Protein AF-A0A951M3S5-F1 (afdb_monomer_lite)

pLDDT: mean 78.35, std 22.0, range [30.06, 98.25]

Secondary structure (DSSP, 8-state):
--THHHHHH--TTT----------SSSEEEEEEEEESSSEEEEEEEEETTEEEEEEETT---S-TT-EEEEEEEEEEEGGGGG--EEEPTTSTT-EEEEEEEEEEEEETTSS---HHHHHHHHHHHHHHTEEEEEEEESS-EEEEEEEE----TTSTTTEEEEEE-SSTT---S-GGG--S-TTT---HHHHHH-TT---------PPPP----SSSSS--PPPPPPPPPPPPPPP-

Radius of gyration: 23.89 Å; chains: 1; bounding box: 92×39×59 Å

Sequence (237 aa):
MSLVKYKQKRSFADTPEPTGGKGGGERSVFVVQKHAASHLHYDFRLEIKGVLKSWAVPKGPVMDPAIKRLAMAVEDHPFDYKDFEGIIPEGNYGAGTVIVWDEGWYEPALTDGGSKAANEKQMLKDFNAGSIKIEMHGKKLKGRFALVRMKRDEDDAGKNWLLIKDRDEYATTADIGLKDKSVKSGKTLEQVARSRTAKTWQSNRKAEKPVKAKLAAAIAKPRPRRKPVKRAVAKKT

Structure (mmCIF, N/CA/C/O backbone):
data_AF-A0A951M3S5-F1
#
_entry.id   AF-A0A951M3S5-F1
#
loop_
_atom_site.group_PDB
_atom_site.id
_atom_site.type_symbol
_atom_site.label_atom_id
_atom_site.label_alt_id
_atom_site.label_comp_id
_atom_site.label_asym_id
_atom_site.label_entity_id
_atom_site.label_seq_id
_atom_site.pdbx_PDB_ins_code
_atom_site.Cartn_x
_atom_site.Cartn_y
_atom_site.Cartn_z
_atom_site.occupancy
_atom_site.B_iso_or_equiv
_atom_site.auth_seq_id
_atom_site.auth_comp_id
_atom_site.auth_asym_id
_atom_site.auth_atom_id
_atom_site.pdbx_PDB_model_num
ATOM 1 N N . MET A 1 1 ? 7.944 17.597 0.010 1.00 46.28 1 MET A N 1
ATOM 2 C CA . MET A 1 1 ? 8.621 16.294 0.199 1.00 46.28 1 MET A CA 1
ATOM 3 C C . MET A 1 1 ? 8.814 15.706 -1.179 1.00 46.28 1 MET A C 1
ATOM 5 O O . MET A 1 1 ? 7.835 15.553 -1.895 1.00 46.28 1 MET A O 1
ATOM 9 N N . SER A 1 2 ? 10.066 15.611 -1.613 1.00 57.25 2 SER A N 1
ATOM 10 C CA . SER A 1 2 ? 10.412 15.593 -3.029 1.00 57.25 2 SER A CA 1
ATOM 11 C C . SER A 1 2 ? 10.644 14.172 -3.543 1.00 57.25 2 SER A C 1
ATOM 13 O O . SER A 1 2 ? 11.306 13.362 -2.898 1.00 57.25 2 SER A O 1
ATOM 15 N N . LEU A 1 3 ? 10.192 13.904 -4.771 1.00 69.50 3 LEU A N 1
ATOM 16 C CA . LEU A 1 3 ? 10.550 12.716 -5.561 1.00 69.50 3 LEU A CA 1
ATOM 17 C C . LEU A 1 3 ? 12.059 12.659 -5.899 1.00 69.50 3 LEU A C 1
ATOM 19 O O . LEU A 1 3 ? 12.456 11.938 -6.805 1.00 69.50 3 LEU A O 1
ATOM 23 N N . VAL A 1 4 ? 12.912 13.442 -5.228 1.00 67.69 4 VAL A N 1
ATOM 24 C CA . VAL A 1 4 ? 14.350 13.549 -5.509 1.00 67.69 4 VAL A CA 1
ATOM 25 C C . VAL A 1 4 ? 15.037 12.214 -5.263 1.00 67.69 4 VAL A C 1
ATOM 27 O O . VAL A 1 4 ? 15.707 11.729 -6.165 1.00 67.69 4 VAL A O 1
ATOM 30 N N . LYS A 1 5 ? 14.802 11.568 -4.112 1.00 67.50 5 LYS A N 1
ATOM 31 C CA . LYS A 1 5 ? 15.388 10.246 -3.826 1.00 67.50 5 LYS A CA 1
ATOM 32 C C . LYS A 1 5 ? 14.903 9.177 -4.809 1.00 67.50 5 LYS A C 1
ATOM 34 O O . LYS A 1 5 ? 15.709 8.380 -5.275 1.00 67.50 5 LYS A O 1
ATOM 39 N N . TYR A 1 6 ? 13.619 9.204 -5.176 1.00 70.38 6 TYR A N 1
ATOM 40 C CA . TYR A 1 6 ? 13.066 8.323 -6.209 1.00 70.38 6 TYR A CA 1
ATOM 41 C C . TYR A 1 6 ? 13.774 8.532 -7.549 1.00 70.38 6 TYR A C 1
ATOM 43 O O . TYR A 1 6 ? 14.302 7.589 -8.122 1.00 70.38 6 TYR A O 1
ATOM 51 N N . LYS A 1 7 ? 13.867 9.779 -8.019 1.00 69.12 7 LYS A N 1
ATOM 52 C CA . LYS A 1 7 ? 14.516 10.100 -9.294 1.00 69.12 7 LYS A CA 1
ATOM 53 C C . LYS A 1 7 ? 16.017 9.804 -9.297 1.00 69.12 7 LYS A C 1
ATOM 55 O O . LYS A 1 7 ? 16.541 9.442 -10.337 1.00 69.12 7 LYS A O 1
ATOM 60 N N . GLN A 1 8 ? 16.697 9.935 -8.158 1.00 70.75 8 GLN A N 1
ATOM 61 C CA . GLN A 1 8 ? 18.122 9.611 -8.016 1.00 70.75 8 GLN A CA 1
ATOM 62 C C . GLN A 1 8 ? 18.395 8.105 -8.069 1.00 70.75 8 GLN A C 1
ATOM 64 O O . GLN A 1 8 ? 19.438 7.696 -8.564 1.00 70.75 8 GLN A O 1
ATOM 69 N N . LYS A 1 9 ? 17.475 7.279 -7.555 1.00 66.25 9 LYS A N 1
ATOM 70 C CA . LYS A 1 9 ? 17.625 5.816 -7.517 1.00 66.25 9 LYS A CA 1
ATOM 71 C C . LYS A 1 9 ? 17.159 5.106 -8.794 1.00 66.25 9 LYS A C 1
ATOM 73 O O . LYS A 1 9 ? 17.289 3.887 -8.876 1.00 66.25 9 LYS A O 1
ATOM 78 N N . ARG A 1 10 ? 16.583 5.830 -9.761 1.00 74.44 10 ARG A N 1
ATOM 79 C CA . ARG A 1 10 ? 15.944 5.259 -10.955 1.00 74.44 10 ARG A CA 1
ATOM 80 C C . ARG A 1 10 ? 16.623 5.741 -12.231 1.00 74.44 10 ARG A C 1
ATOM 82 O O . ARG A 1 10 ? 16.676 6.940 -12.495 1.00 74.44 10 ARG A O 1
ATOM 89 N N . SER A 1 11 ? 17.046 4.797 -13.066 1.00 66.62 11 SER A N 1
ATOM 90 C CA . SER A 1 11 ? 17.494 5.071 -14.433 1.00 66.62 11 SER A CA 1
ATOM 91 C C . SER A 1 11 ? 16.316 4.964 -15.399 1.00 66.62 11 SER A C 1
ATOM 93 O O . SER A 1 11 ? 16.079 3.914 -15.981 1.00 66.62 11 SER A O 1
ATOM 95 N N . PHE A 1 12 ? 15.559 6.049 -15.594 1.00 58.19 12 PHE A N 1
ATOM 96 C CA . PHE A 1 12 ? 14.360 6.062 -16.460 1.00 58.19 12 PHE A CA 1
ATOM 97 C C . PHE A 1 12 ? 14.629 5.788 -17.952 1.00 58.19 12 PHE A C 1
ATOM 99 O O . PHE A 1 12 ? 13.686 5.593 -18.712 1.00 58.19 12 PHE A O 1
ATOM 106 N N . ALA A 1 13 ? 15.894 5.783 -18.382 1.00 60.25 13 ALA A N 1
ATOM 107 C CA . ALA A 1 13 ? 16.284 5.307 -19.710 1.00 60.25 13 ALA A CA 1
ATOM 108 C C . ALA A 1 13 ? 16.224 3.769 -19.820 1.00 60.25 13 ALA A C 1
ATOM 110 O O . ALA A 1 13 ? 16.018 3.242 -20.911 1.00 60.25 13 ALA A O 1
ATOM 111 N N . ASP A 1 14 ? 16.348 3.075 -18.685 1.00 54.84 14 ASP A N 1
ATOM 112 C CA . ASP A 1 14 ? 16.544 1.626 -18.591 1.00 54.84 14 ASP A CA 1
ATOM 113 C C . ASP A 1 14 ? 15.360 0.901 -17.928 1.00 54.84 14 ASP A C 1
ATOM 115 O O . ASP A 1 14 ? 15.308 -0.328 -17.927 1.00 54.84 14 ASP A O 1
ATOM 119 N N . THR A 1 15 ? 14.389 1.641 -17.379 1.00 45.97 15 THR A N 1
ATOM 120 C CA . THR A 1 15 ? 13.198 1.090 -16.721 1.00 45.97 15 THR A CA 1
ATOM 121 C C . THR A 1 15 ? 11.917 1.720 -17.271 1.00 45.97 15 THR A C 1
ATOM 123 O O . THR A 1 15 ? 11.871 2.929 -17.500 1.00 45.97 15 THR A O 1
ATOM 126 N N . PRO A 1 16 ? 10.837 0.942 -17.452 1.00 60.25 16 PRO A N 1
ATOM 127 C CA . PRO A 1 16 ? 9.546 1.477 -17.866 1.00 60.25 16 PRO A CA 1
ATOM 128 C C . PRO A 1 16 ? 8.767 2.183 -16.743 1.00 60.25 16 PRO A C 1
ATOM 130 O O . PRO A 1 16 ? 7.575 2.430 -16.875 1.00 60.25 16 PRO A O 1
ATOM 133 N N . GLU A 1 17 ? 9.393 2.482 -15.611 1.00 62.00 17 GLU A N 1
ATOM 134 C CA . GLU A 1 17 ? 8.710 3.098 -14.477 1.00 62.00 17 GLU A CA 1
ATOM 135 C C . GLU A 1 17 ? 8.315 4.567 -14.753 1.00 62.00 17 GLU A C 1
ATOM 137 O O . GLU A 1 17 ? 9.095 5.330 -15.333 1.00 62.00 17 GLU A O 1
ATOM 142 N N . PRO A 1 18 ? 7.122 5.011 -14.310 1.00 68.56 18 PRO A N 1
ATOM 143 C CA . PRO A 1 18 ? 6.659 6.378 -14.534 1.00 68.56 18 PRO A CA 1
ATOM 144 C C . PRO A 1 18 ? 7.507 7.429 -13.808 1.00 68.56 18 PRO A C 1
ATOM 146 O O . PRO A 1 18 ? 8.046 7.204 -12.720 1.00 68.56 18 PRO A O 1
ATOM 149 N N . THR A 1 19 ? 7.566 8.630 -14.389 1.00 54.03 19 THR A N 1
ATOM 150 C CA . THR A 1 19 ? 8.367 9.764 -13.891 1.00 54.03 19 THR A CA 1
ATOM 151 C C . THR A 1 19 ? 7.571 10.774 -13.054 1.00 54.03 19 THR A C 1
ATOM 153 O O . THR A 1 19 ? 8.171 11.634 -12.397 1.00 54.03 19 THR A O 1
ATOM 156 N N . GLY A 1 20 ? 6.235 10.690 -13.044 1.00 55.38 20 GLY A N 1
ATOM 157 C CA . GLY A 1 20 ? 5.360 11.631 -12.338 1.00 55.38 20 GLY A CA 1
ATOM 158 C C . GLY A 1 20 ? 3.902 11.561 -12.790 1.00 55.38 20 GLY A C 1
ATOM 159 O O . GLY A 1 20 ? 3.632 11.019 -13.847 1.00 55.38 20 GLY A O 1
ATOM 160 N N . GLY A 1 21 ? 3.008 12.153 -11.993 1.00 54.34 21 GLY A N 1
ATOM 161 C CA . GLY A 1 21 ? 1.574 12.329 -12.248 1.00 54.34 21 GLY A CA 1
ATOM 162 C C . GLY A 1 21 ? 0.953 13.199 -11.150 1.00 54.34 21 GLY A C 1
ATOM 163 O O . GLY A 1 21 ? 1.514 13.272 -10.055 1.00 54.34 21 GLY A O 1
ATOM 164 N N . LYS A 1 22 ? -0.154 13.900 -11.428 1.00 53.78 22 LYS A N 1
ATOM 165 C CA . LYS A 1 22 ? -0.901 14.661 -10.408 1.00 53.78 22 LYS A CA 1
ATOM 166 C C . LYS A 1 22 ? -2.115 13.844 -9.968 1.00 53.78 22 LYS A C 1
ATOM 168 O O . LYS A 1 22 ? -2.910 13.444 -10.815 1.00 53.78 22 LYS A O 1
ATOM 173 N N . GLY A 1 23 ? -2.277 13.647 -8.660 1.00 58.56 23 GLY A N 1
ATOM 174 C CA . GLY A 1 23 ? -3.524 13.130 -8.098 1.00 58.56 23 GLY A CA 1
ATOM 175 C C . GLY A 1 23 ? -4.666 14.101 -8.403 1.00 58.56 23 GLY A C 1
ATOM 176 O O . GLY A 1 23 ? -4.583 15.273 -8.044 1.00 58.56 23 GLY A O 1
ATOM 177 N N . GLY A 1 24 ? -5.689 13.640 -9.124 1.00 57.09 24 GLY A N 1
ATOM 178 C CA . GLY A 1 24 ? -6.774 14.492 -9.639 1.00 57.09 24 GLY A CA 1
ATOM 179 C C . GLY A 1 24 ? -8.189 14.019 -9.301 1.00 57.09 24 GLY A C 1
ATOM 180 O O . GLY A 1 24 ? -9.146 14.640 -9.744 1.00 57.09 24 GLY A O 1
ATOM 181 N N . GLY A 1 25 ? -8.337 12.923 -8.551 1.00 69.06 25 GLY A N 1
ATOM 182 C CA . GLY A 1 25 ? -9.648 12.399 -8.149 1.00 69.06 25 GLY A CA 1
ATOM 183 C C . GLY A 1 25 ? -10.193 13.054 -6.879 1.00 69.06 25 GLY A C 1
ATOM 184 O O . GLY A 1 25 ? -9.419 13.580 -6.081 1.00 69.06 25 GLY A O 1
ATOM 185 N N . GLU A 1 26 ? -11.508 12.959 -6.665 1.00 77.75 26 GLU A N 1
ATOM 186 C CA . GLU A 1 26 ? -12.204 13.460 -5.463 1.00 77.75 26 GLU A CA 1
ATOM 187 C C . GLU A 1 26 ? -11.869 12.680 -4.183 1.00 77.75 26 GLU A C 1
ATOM 189 O O . GLU A 1 26 ? -12.112 13.160 -3.081 1.00 77.75 26 GLU A O 1
ATOM 194 N N . ARG A 1 27 ? -11.281 11.487 -4.315 1.00 86.62 27 ARG A N 1
ATOM 195 C CA . ARG A 1 27 ? -10.872 10.629 -3.198 1.00 86.62 27 ARG A CA 1
ATOM 196 C C . ARG A 1 27 ? -9.383 10.317 -3.279 1.00 86.62 27 ARG A C 1
ATOM 198 O O . ARG A 1 27 ? -8.798 10.357 -4.365 1.00 86.62 27 ARG A O 1
ATOM 205 N N . SER A 1 28 ? -8.779 10.027 -2.131 1.00 91.88 28 SER A N 1
ATOM 206 C CA . SER A 1 28 ? -7.404 9.532 -2.059 1.00 91.88 28 SER A CA 1
ATOM 207 C C . SER A 1 28 ? -7.363 8.058 -2.442 1.00 91.88 28 SER A C 1
ATOM 209 O O . SER A 1 28 ? -8.207 7.273 -2.009 1.00 91.88 28 SER A O 1
ATOM 211 N N . VAL A 1 29 ? -6.386 7.678 -3.261 1.00 94.69 29 VAL A N 1
ATOM 212 C CA . VAL A 1 29 ? -6.239 6.296 -3.737 1.00 94.69 29 VAL A CA 1
ATOM 213 C C . VAL A 1 29 ? -5.180 5.529 -2.963 1.00 94.69 29 VAL A C 1
ATOM 215 O O . VAL A 1 29 ? -4.178 6.087 -2.510 1.00 94.69 29 VAL A O 1
ATOM 218 N N . PHE A 1 30 ? -5.371 4.219 -2.865 1.00 97.38 30 PHE A N 1
ATOM 219 C CA . PHE A 1 30 ? -4.328 3.303 -2.429 1.00 97.38 30 PHE A CA 1
ATOM 220 C C . PHE A 1 30 ? -4.050 2.264 -3.509 1.00 97.38 30 PHE A C 1
ATOM 222 O O . PHE A 1 30 ? -4.889 1.963 -4.363 1.00 97.38 30 PHE A O 1
ATOM 229 N N . VAL A 1 31 ? -2.863 1.681 -3.428 1.00 97.88 31 VAL A N 1
ATOM 230 C CA . VAL A 1 31 ? -2.473 0.540 -4.246 1.00 97.88 31 VAL A CA 1
ATOM 231 C C . VAL A 1 31 ? -1.645 -0.421 -3.406 1.00 97.88 31 VAL A C 1
ATOM 233 O O . VAL A 1 31 ? -0.839 -0.005 -2.572 1.00 97.88 31 VAL A O 1
ATOM 236 N N . VAL A 1 32 ? -1.836 -1.713 -3.640 1.00 98.19 32 VAL A N 1
ATOM 237 C CA . VAL A 1 32 ? -0.964 -2.765 -3.129 1.00 98.19 32 VAL A CA 1
ATOM 238 C C . VAL A 1 32 ? -0.403 -3.523 -4.317 1.00 98.19 32 VAL A C 1
ATOM 240 O O . VAL A 1 32 ? -1.142 -4.166 -5.061 1.00 98.19 32 VAL A O 1
ATOM 243 N N . GLN A 1 33 ? 0.908 -3.453 -4.501 1.00 97.69 33 GLN A N 1
ATOM 244 C CA . GLN A 1 33 ? 1.605 -4.186 -5.549 1.00 97.69 33 GLN A CA 1
ATOM 245 C C . GLN A 1 33 ? 2.250 -5.435 -4.961 1.00 97.69 33 GLN A C 1
ATOM 247 O O . GLN A 1 33 ? 2.910 -5.363 -3.933 1.00 97.69 33 GLN A O 1
ATOM 252 N N . LYS A 1 34 ? 2.069 -6.589 -5.605 1.00 96.94 34 LYS A N 1
ATOM 253 C CA . LYS A 1 34 ? 2.814 -7.806 -5.265 1.00 96.94 34 LYS A CA 1
ATOM 254 C C . LYS A 1 34 ? 4.071 -7.824 -6.123 1.00 96.94 34 LYS A C 1
ATOM 256 O O . LYS A 1 34 ? 3.977 -7.715 -7.346 1.00 96.94 34 LYS A O 1
ATOM 261 N N . HIS A 1 35 ? 5.223 -7.941 -5.477 1.00 96.06 35 HIS A N 1
ATOM 262 C CA . HIS A 1 35 ? 6.519 -7.735 -6.099 1.00 96.06 35 HIS A CA 1
ATOM 263 C C . HIS A 1 35 ? 7.425 -8.945 -5.859 1.00 96.06 35 HIS A C 1
ATOM 265 O O . HIS A 1 35 ? 7.863 -9.217 -4.739 1.00 96.06 35 HIS A O 1
ATOM 271 N N . ALA A 1 36 ? 7.702 -9.686 -6.931 1.00 94.44 36 ALA A N 1
ATOM 272 C CA . ALA A 1 36 ? 8.695 -10.753 -6.958 1.00 94.44 36 ALA A CA 1
ATOM 273 C C . ALA A 1 36 ? 10.066 -10.178 -7.334 1.00 94.44 36 ALA A C 1
ATOM 275 O O . ALA A 1 36 ? 10.479 -10.269 -8.491 1.00 94.44 36 ALA A O 1
ATOM 276 N N . ALA A 1 37 ? 10.719 -9.547 -6.357 1.00 90.81 37 ALA A N 1
ATOM 277 C CA . ALA A 1 37 ? 12.121 -9.138 -6.436 1.00 90.81 37 ALA A CA 1
ATOM 278 C C . ALA A 1 37 ? 13.030 -10.257 -5.893 1.00 90.81 37 ALA A C 1
ATOM 280 O O . ALA A 1 37 ? 12.667 -11.431 -5.945 1.00 90.81 37 ALA A O 1
ATOM 281 N N . SER A 1 38 ? 14.176 -9.911 -5.294 1.00 88.31 38 SER A N 1
ATOM 282 C CA . SER A 1 38 ? 15.025 -10.877 -4.575 1.00 88.31 38 SER A CA 1
ATOM 283 C C . SER A 1 38 ? 14.253 -11.666 -3.513 1.00 88.31 38 SER A C 1
ATOM 285 O O . SER A 1 38 ? 14.507 -12.847 -3.310 1.00 88.31 38 SER A O 1
ATOM 287 N N . HIS A 1 39 ? 13.289 -11.015 -2.859 1.00 91.69 39 HIS A N 1
ATOM 288 C CA . HIS A 1 39 ? 12.314 -11.658 -1.988 1.00 91.69 39 HIS A CA 1
ATOM 289 C C . HIS A 1 39 ? 10.913 -11.216 -2.398 1.00 91.69 39 HIS A C 1
ATOM 291 O O . HIS A 1 39 ? 10.694 -10.048 -2.739 1.00 91.69 39 HIS A O 1
ATOM 297 N N . LEU A 1 40 ? 9.956 -12.142 -2.326 1.00 94.94 40 LEU A N 1
ATOM 298 C CA . LEU A 1 40 ? 8.550 -11.811 -2.500 1.00 94.94 40 LEU A CA 1
ATOM 299 C C . LEU A 1 40 ? 8.108 -10.879 -1.369 1.00 94.94 40 LEU A C 1
ATOM 301 O O . LEU A 1 40 ? 8.272 -11.199 -0.193 1.00 94.94 40 LEU A O 1
ATOM 305 N N . HIS A 1 41 ? 7.534 -9.742 -1.734 1.00 96.62 41 HIS A N 1
ATOM 306 C CA . HIS A 1 41 ? 6.945 -8.797 -0.794 1.00 96.62 41 HIS A CA 1
ATOM 307 C C . HIS A 1 41 ? 5.767 -8.070 -1.443 1.00 96.62 41 HIS A C 1
ATOM 309 O O . HIS A 1 41 ? 5.473 -8.246 -2.630 1.00 96.62 41 HIS A O 1
ATOM 315 N N . TYR A 1 42 ? 5.072 -7.270 -0.640 1.00 97.75 42 TYR A N 1
ATOM 316 C CA . TYR A 1 42 ? 3.980 -6.427 -1.098 1.00 97.75 42 TYR A CA 1
ATOM 317 C C . TYR A 1 42 ? 4.323 -4.967 -0.833 1.00 97.75 42 TYR A C 1
ATOM 319 O O . TYR A 1 42 ? 4.582 -4.596 0.307 1.00 97.75 42 TYR A O 1
ATOM 327 N N . ASP A 1 43 ? 4.299 -4.137 -1.863 1.00 97.50 43 ASP A N 1
ATOM 328 C CA . ASP A 1 43 ? 4.433 -2.694 -1.729 1.00 97.50 43 ASP A CA 1
ATOM 329 C C . ASP A 1 43 ? 3.054 -2.086 -1.462 1.00 97.50 43 ASP A C 1
ATOM 331 O O . ASP A 1 43 ? 2.196 -2.035 -2.344 1.00 97.50 43 ASP A O 1
ATOM 335 N N . PHE A 1 44 ? 2.833 -1.633 -0.232 1.00 98.06 44 PHE A N 1
ATOM 336 C CA . PHE A 1 44 ? 1.623 -0.947 0.205 1.00 98.06 44 PHE A CA 1
ATOM 337 C C . PHE A 1 44 ? 1.800 0.560 0.042 1.00 98.06 44 PHE A C 1
ATOM 339 O O . PHE A 1 44 ? 2.761 1.123 0.572 1.00 98.06 44 PHE A O 1
ATOM 346 N N . ARG A 1 45 ? 0.892 1.234 -0.674 1.00 97.75 45 ARG A N 1
ATOM 347 C CA . ARG A 1 45 ? 1.043 2.662 -0.974 1.00 97.75 45 ARG A CA 1
ATOM 348 C C . ARG A 1 45 ? -0.243 3.458 -0.786 1.00 97.75 45 ARG A C 1
ATOM 350 O O . ARG A 1 45 ? -1.310 3.022 -1.211 1.00 97.75 45 ARG A O 1
ATOM 357 N N . LEU A 1 46 ? -0.105 4.657 -0.223 1.00 96.75 46 LEU A N 1
ATOM 358 C CA . LEU A 1 46 ? -1.186 5.618 0.017 1.00 96.75 46 LEU A CA 1
ATOM 359 C C . LEU A 1 46 ? -0.887 6.955 -0.671 1.00 96.75 46 LEU A C 1
ATOM 361 O O . LEU A 1 46 ? 0.208 7.501 -0.516 1.00 96.75 46 LEU A O 1
ATOM 365 N N . GLU A 1 47 ? -1.858 7.506 -1.399 1.00 94.50 47 GLU A N 1
ATOM 366 C CA . GLU A 1 47 ? -1.791 8.864 -1.950 1.00 94.50 47 GLU A CA 1
ATOM 367 C C . GLU A 1 47 ? -1.921 9.925 -0.847 1.00 94.50 47 GLU A C 1
ATOM 369 O O . GLU A 1 47 ? -3.010 10.196 -0.347 1.00 94.50 47 GLU A O 1
ATOM 374 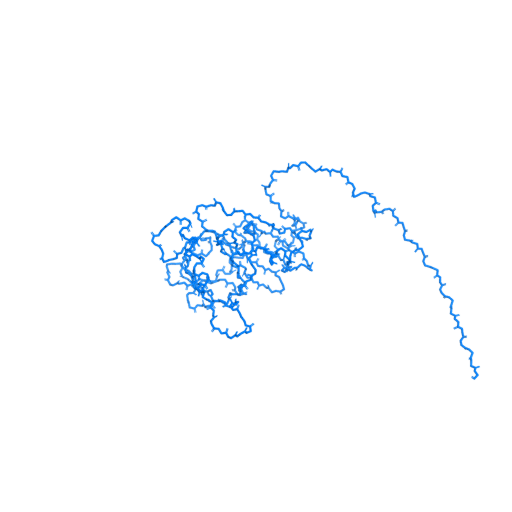N N . ILE A 1 48 ? -0.821 10.607 -0.522 1.00 91.12 48 ILE A N 1
ATOM 375 C CA . ILE A 1 48 ? -0.821 11.726 0.428 1.00 91.12 48 ILE A CA 1
ATOM 376 C C . ILE A 1 48 ? -0.124 12.922 -0.221 1.00 91.12 48 ILE A C 1
ATOM 378 O O . ILE A 1 48 ? 1.081 12.873 -0.476 1.00 91.12 48 ILE A O 1
ATOM 382 N N . LYS A 1 49 ? -0.866 14.013 -0.465 1.00 84.94 49 LYS A N 1
ATOM 383 C CA . LYS A 1 49 ? -0.374 15.228 -1.143 1.00 84.94 49 LYS A CA 1
ATOM 384 C C . LYS A 1 49 ? 0.223 14.946 -2.527 1.00 84.94 49 LYS A C 1
ATOM 386 O O . LYS A 1 49 ? 1.311 15.423 -2.857 1.00 84.94 49 LYS A O 1
ATOM 391 N N . GLY A 1 50 ? -0.485 14.154 -3.331 1.00 83.06 50 GLY A N 1
ATOM 392 C CA . GLY A 1 50 ? -0.119 13.876 -4.725 1.00 83.06 50 GLY A CA 1
ATOM 393 C C . GLY A 1 50 ? 1.118 12.988 -4.927 1.00 83.06 50 GLY A C 1
ATOM 394 O O . GLY A 1 50 ? 1.606 12.881 -6.051 1.00 83.06 50 GLY A O 1
ATOM 395 N N . VAL A 1 51 ? 1.628 12.348 -3.871 1.00 88.94 51 VAL A N 1
ATOM 396 C CA . VAL A 1 51 ? 2.675 11.315 -3.949 1.00 88.94 51 VAL A CA 1
ATOM 397 C C . VAL A 1 51 ? 2.214 10.037 -3.261 1.00 88.94 51 VAL A C 1
ATOM 399 O O . VAL A 1 51 ? 1.364 10.075 -2.373 1.00 88.94 51 VAL A O 1
ATOM 402 N N . LEU A 1 52 ? 2.801 8.906 -3.645 1.00 93.75 52 LEU A N 1
ATOM 403 C CA . LEU A 1 52 ? 2.528 7.613 -3.031 1.00 93.75 52 LEU A CA 1
ATOM 404 C C . LEU A 1 52 ? 3.509 7.360 -1.884 1.00 93.75 52 LEU A C 1
ATOM 406 O O . LEU A 1 52 ? 4.652 6.940 -2.105 1.00 93.75 52 LEU A O 1
ATOM 410 N N . LYS A 1 53 ? 3.053 7.591 -0.650 1.00 95.00 53 LYS A N 1
ATOM 411 C CA . LYS A 1 53 ? 3.757 7.138 0.556 1.00 95.00 53 LYS A CA 1
ATOM 412 C C . LYS A 1 53 ? 3.740 5.622 0.572 1.00 95.00 53 LYS A C 1
ATOM 414 O O . LYS A 1 53 ? 2.672 5.039 0.426 1.00 95.00 53 LYS A O 1
ATOM 419 N N . SER A 1 54 ? 4.913 5.006 0.666 1.00 96.19 54 SER A N 1
ATOM 420 C CA . SER A 1 54 ? 5.091 3.594 0.334 1.00 96.19 54 SER A CA 1
ATOM 421 C C . SER A 1 54 ? 5.762 2.824 1.466 1.00 96.19 54 SER A C 1
ATOM 423 O O . SER A 1 54 ? 6.684 3.325 2.112 1.00 96.19 54 SER A O 1
ATOM 425 N N . TRP A 1 55 ? 5.322 1.583 1.660 1.00 97.38 55 TRP A N 1
ATOM 426 C CA . TRP A 1 55 ? 5.894 0.634 2.604 1.00 97.38 55 TRP A CA 1
ATOM 427 C C . TRP A 1 55 ? 6.041 -0.745 1.964 1.00 97.38 55 TRP A C 1
ATOM 429 O O . TRP A 1 55 ? 5.095 -1.249 1.364 1.00 97.38 55 TRP A O 1
ATOM 439 N N . ALA A 1 56 ? 7.185 -1.390 2.160 1.00 96.50 56 ALA A N 1
ATOM 440 C CA . ALA A 1 56 ? 7.379 -2.794 1.829 1.00 96.50 56 ALA A CA 1
ATOM 441 C C . ALA A 1 56 ? 6.868 -3.678 2.979 1.00 96.50 56 ALA A C 1
ATOM 443 O O . ALA A 1 56 ? 7.305 -3.549 4.124 1.00 96.50 56 ALA A O 1
ATOM 444 N N . VAL A 1 57 ? 5.955 -4.597 2.674 1.00 97.38 57 VAL A N 1
ATOM 445 C CA . VAL A 1 57 ? 5.309 -5.531 3.605 1.00 97.38 57 VAL A CA 1
ATOM 446 C C . VAL A 1 57 ? 5.708 -6.959 3.210 1.00 97.38 57 VAL A C 1
ATOM 448 O O . VAL A 1 57 ? 5.068 -7.556 2.339 1.00 97.38 57 VAL A O 1
ATOM 451 N N . PRO A 1 58 ? 6.760 -7.548 3.816 1.00 95.56 58 PRO A N 1
ATOM 452 C CA . PRO A 1 58 ? 7.340 -8.815 3.350 1.00 95.56 58 PRO A CA 1
ATOM 453 C C . PRO A 1 58 ? 6.345 -9.977 3.301 1.00 95.56 58 PRO A C 1
ATOM 455 O O . PRO A 1 58 ? 6.311 -10.739 2.343 1.00 95.56 58 PRO A O 1
ATOM 458 N N . LYS A 1 59 ? 5.483 -10.090 4.318 1.00 95.19 59 LYS A N 1
ATOM 459 C CA . LYS A 1 59 ? 4.478 -11.164 4.419 1.00 95.19 59 LYS A CA 1
ATOM 460 C C . LYS A 1 59 ? 3.088 -10.755 3.915 1.00 95.19 59 LYS A C 1
ATOM 462 O O . LYS A 1 59 ? 2.124 -11.478 4.151 1.00 95.19 59 LYS A O 1
ATOM 467 N N . GLY A 1 60 ? 2.985 -9.597 3.265 1.00 95.62 60 GLY A N 1
ATOM 468 C CA . GLY A 1 60 ? 1.729 -9.041 2.768 1.00 95.62 60 GLY A CA 1
ATOM 469 C C . GLY A 1 60 ? 0.733 -8.602 3.851 1.00 95.62 60 GLY A C 1
ATOM 470 O O . GLY A 1 60 ? 0.919 -8.893 5.037 1.00 95.62 60 GLY A O 1
ATOM 471 N N . PRO A 1 61 ? -0.321 -7.872 3.452 1.00 96.06 61 PRO A N 1
ATOM 472 C CA . PRO A 1 61 ? -1.422 -7.497 4.334 1.00 96.06 61 PRO A CA 1
ATOM 473 C C . PRO A 1 61 ? -2.247 -8.724 4.750 1.00 96.06 61 PRO A C 1
ATOM 475 O O . PRO A 1 61 ? -2.224 -9.762 4.092 1.00 96.06 61 PRO A O 1
ATOM 478 N N . VAL A 1 62 ? -2.985 -8.599 5.850 1.00 97.00 62 VAL A N 1
ATOM 479 C CA . VAL A 1 62 ? -3.893 -9.631 6.379 1.00 97.00 62 VAL A CA 1
ATOM 480 C C . VAL A 1 62 ? -5.194 -8.989 6.836 1.00 97.00 62 VAL A C 1
ATOM 482 O O . VAL A 1 62 ? -5.196 -7.823 7.222 1.00 97.00 62 VAL A O 1
ATOM 485 N N . MET A 1 63 ? -6.282 -9.760 6.801 1.00 97.62 63 MET A N 1
ATOM 486 C CA . MET A 1 63 ? -7.597 -9.341 7.301 1.00 97.62 63 MET A CA 1
ATOM 487 C C . MET A 1 63 ? -7.862 -9.805 8.740 1.00 97.62 63 MET A C 1
ATOM 489 O O . MET A 1 63 ? -8.937 -9.534 9.268 1.00 97.62 63 MET A O 1
ATOM 493 N N . ASP A 1 64 ? -6.908 -10.491 9.371 1.00 97.62 64 ASP A N 1
ATOM 494 C CA . ASP A 1 64 ? -7.020 -10.949 10.755 1.00 97.62 64 ASP A CA 1
ATOM 495 C C . ASP A 1 64 ? -6.504 -9.858 11.715 1.00 97.62 64 ASP A C 1
ATOM 497 O O . ASP A 1 64 ? -5.303 -9.558 11.697 1.00 97.62 64 ASP A O 1
ATOM 501 N N . PRO A 1 65 ? -7.360 -9.275 12.578 1.00 97.06 65 PRO A N 1
ATOM 502 C CA . PRO A 1 65 ? -6.957 -8.251 13.542 1.00 97.06 65 PRO A CA 1
ATOM 503 C C . PRO A 1 65 ? -5.969 -8.740 14.609 1.00 97.06 65 PRO A C 1
ATOM 505 O O . PRO A 1 65 ? -5.326 -7.925 15.273 1.00 97.06 65 PRO A O 1
ATOM 508 N N . ALA A 1 66 ? -5.842 -10.056 14.813 1.00 96.69 66 ALA A N 1
ATOM 509 C CA . ALA A 1 66 ? -4.880 -10.628 15.751 1.00 96.69 66 ALA A CA 1
ATOM 510 C C . ALA A 1 66 ? -3.438 -10.588 15.214 1.00 96.69 66 ALA A C 1
ATOM 512 O O . ALA A 1 66 ? -2.481 -10.650 15.991 1.00 96.69 66 ALA A O 1
ATOM 513 N N . ILE A 1 67 ? -3.260 -10.456 13.896 1.00 96.75 67 ILE A N 1
ATOM 514 C CA . ILE A 1 67 ? -1.956 -10.535 13.238 1.00 96.75 67 ILE A CA 1
ATOM 515 C C . ILE A 1 67 ? -1.445 -9.131 12.905 1.00 96.75 67 ILE A C 1
ATOM 517 O O . ILE A 1 67 ? -2.071 -8.361 12.180 1.00 96.75 67 ILE A O 1
ATOM 521 N N . LYS A 1 68 ? -0.233 -8.816 13.374 1.00 96.44 68 LYS A N 1
ATOM 522 C CA . LYS A 1 68 ? 0.474 -7.568 13.046 1.00 96.44 68 LYS A CA 1
ATOM 523 C C . LYS A 1 68 ? 1.508 -7.831 11.955 1.00 96.44 68 LYS A C 1
ATOM 525 O O . LYS A 1 68 ? 2.300 -8.770 12.060 1.00 96.44 68 LYS A O 1
ATOM 530 N N . ARG A 1 69 ? 1.527 -7.004 10.909 1.00 97.00 69 ARG A N 1
ATOM 531 C CA . ARG A 1 69 ? 2.477 -7.123 9.794 1.00 97.00 69 ARG A CA 1
ATOM 532 C C . ARG A 1 69 ? 3.516 -6.015 9.849 1.00 97.00 69 ARG A C 1
ATOM 534 O O . ARG A 1 69 ? 3.164 -4.849 9.954 1.00 97.00 69 ARG A O 1
ATOM 541 N N . LEU A 1 70 ? 4.794 -6.376 9.744 1.00 96.44 70 LEU A N 1
ATOM 542 C CA . LEU A 1 70 ? 5.862 -5.397 9.558 1.00 96.44 70 LEU A CA 1
ATOM 543 C C . LEU A 1 70 ? 5.694 -4.711 8.195 1.00 96.44 70 LEU A C 1
ATOM 545 O O . LEU A 1 70 ? 5.542 -5.388 7.178 1.00 96.44 70 LEU A O 1
ATOM 549 N N . ALA A 1 71 ? 5.754 -3.385 8.196 1.00 97.06 71 ALA A N 1
ATOM 550 C CA . ALA A 1 71 ? 5.701 -2.518 7.031 1.00 97.06 71 ALA A CA 1
ATOM 551 C C . ALA A 1 71 ? 6.895 -1.553 7.093 1.00 97.06 71 ALA A C 1
ATOM 553 O O . ALA A 1 71 ? 6.950 -0.660 7.933 1.00 97.06 71 ALA A O 1
ATOM 554 N N . MET A 1 72 ? 7.885 -1.746 6.230 1.00 94.62 72 MET A N 1
ATOM 555 C CA . MET A 1 72 ? 9.094 -0.921 6.203 1.00 94.62 72 MET A CA 1
ATOM 556 C C . MET A 1 72 ? 8.880 0.256 5.260 1.00 94.62 72 MET A C 1
ATOM 558 O O . MET A 1 72 ? 8.613 0.046 4.082 1.00 94.62 72 MET A O 1
ATOM 562 N N . ALA A 1 73 ? 8.984 1.487 5.752 1.00 93.31 73 ALA A N 1
ATOM 563 C CA . ALA A 1 73 ? 8.849 2.682 4.929 1.00 93.31 73 ALA A CA 1
ATOM 564 C C . ALA A 1 73 ? 9.964 2.735 3.873 1.00 93.31 73 ALA A C 1
ATOM 566 O O . ALA A 1 73 ? 11.149 2.629 4.196 1.00 93.31 73 ALA A O 1
ATOM 567 N N . VAL A 1 74 ? 9.568 2.928 2.617 1.00 91.81 74 VAL A N 1
ATOM 568 C CA . VAL A 1 74 ? 10.464 3.076 1.462 1.00 91.81 74 VAL A CA 1
ATOM 569 C C . VAL A 1 74 ? 10.256 4.449 0.820 1.00 91.81 74 VAL A C 1
ATOM 571 O O . VAL A 1 74 ? 9.491 5.277 1.317 1.00 91.81 74 VAL A O 1
ATOM 574 N N . GLU A 1 75 ? 10.972 4.740 -0.263 1.00 88.75 75 GLU A N 1
ATOM 575 C CA . GLU A 1 75 ? 10.881 6.028 -0.945 1.00 88.75 75 GLU A CA 1
ATOM 576 C C . GLU A 1 75 ? 9.458 6.352 -1.422 1.00 88.75 75 GLU A C 1
ATOM 578 O O . GLU A 1 75 ? 8.683 5.476 -1.809 1.00 88.75 75 GLU A O 1
ATOM 583 N N . ASP A 1 76 ? 9.134 7.645 -1.459 1.00 90.50 76 ASP A N 1
ATOM 584 C CA . ASP A 1 76 ? 7.915 8.128 -2.101 1.00 90.50 76 ASP A CA 1
ATOM 585 C C . ASP A 1 76 ? 7.932 7.762 -3.591 1.00 90.50 76 ASP A C 1
ATOM 587 O O . ASP A 1 76 ? 8.939 7.959 -4.272 1.00 90.50 76 ASP A O 1
ATOM 591 N N . HIS A 1 77 ? 6.806 7.278 -4.109 1.00 89.69 77 HIS A N 1
ATOM 592 C CA . HIS A 1 77 ? 6.655 6.963 -5.529 1.00 89.69 77 HIS A CA 1
ATOM 593 C C . HIS A 1 77 ? 5.791 8.024 -6.232 1.00 89.69 77 HIS A C 1
ATOM 595 O O . HIS A 1 77 ? 4.931 8.653 -5.598 1.00 89.69 77 HIS A O 1
ATOM 601 N N . PRO A 1 78 ? 6.008 8.268 -7.537 1.00 88.50 78 PRO A N 1
ATOM 602 C CA . PRO A 1 78 ? 5.149 9.152 -8.311 1.00 88.50 78 PRO A CA 1
ATOM 603 C C . PRO A 1 78 ? 3.735 8.578 -8.379 1.00 88.50 78 PRO A C 1
ATOM 605 O O . PRO A 1 78 ? 3.557 7.364 -8.401 1.00 88.50 78 PRO A O 1
ATOM 608 N N . PHE A 1 79 ? 2.733 9.453 -8.449 1.00 85.62 79 PHE A N 1
ATOM 609 C CA . PHE A 1 79 ? 1.324 9.052 -8.462 1.00 85.62 79 PHE A CA 1
ATOM 610 C C . PHE A 1 79 ? 0.997 7.995 -9.532 1.00 85.62 79 PHE A C 1
ATOM 612 O O . PHE A 1 79 ? 0.365 6.986 -9.229 1.00 85.62 79 PHE A O 1
ATOM 619 N N . ASP A 1 80 ? 1.514 8.168 -10.750 1.00 86.75 80 ASP A N 1
ATOM 620 C CA . ASP A 1 80 ? 1.284 7.252 -11.878 1.00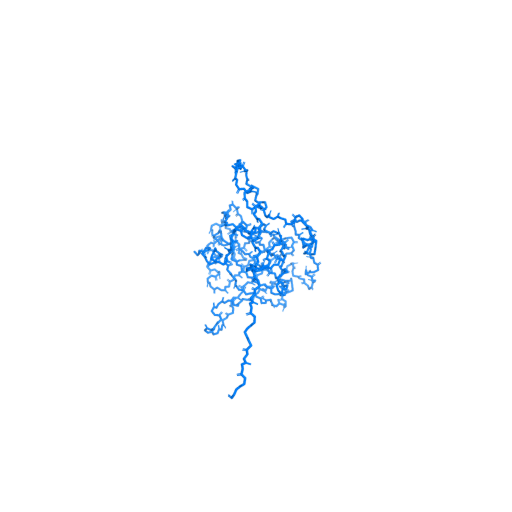 86.75 80 ASP A CA 1
ATOM 621 C C . ASP A 1 80 ? 1.854 5.840 -11.654 1.00 86.75 80 ASP A C 1
ATOM 623 O O . ASP A 1 80 ? 1.477 4.897 -12.350 1.00 86.75 80 ASP A O 1
ATOM 627 N N . TYR A 1 81 ? 2.725 5.653 -10.655 1.00 89.19 81 TYR A N 1
ATOM 628 C CA . TYR A 1 81 ? 3.250 4.334 -10.293 1.00 89.19 81 TYR A CA 1
ATOM 629 C C . TYR A 1 81 ? 2.163 3.377 -9.807 1.00 89.19 81 TYR A C 1
ATOM 631 O O . TYR A 1 81 ? 2.341 2.162 -9.884 1.00 89.19 81 TYR A O 1
ATOM 639 N N . LYS A 1 82 ? 1.016 3.907 -9.360 1.00 90.50 82 LYS A N 1
ATOM 640 C CA . LYS A 1 82 ? -0.135 3.096 -8.952 1.00 90.50 82 LYS A CA 1
ATOM 641 C C . LYS A 1 82 ? -0.607 2.137 -10.043 1.00 90.50 82 LYS A C 1
ATOM 643 O O . LYS A 1 82 ? -1.174 1.096 -9.746 1.00 90.50 82 LYS A O 1
ATOM 648 N N . ASP A 1 83 ? -0.367 2.490 -11.304 1.00 90.44 83 ASP A N 1
ATOM 649 C CA . ASP A 1 83 ? -0.844 1.734 -12.451 1.00 90.44 83 ASP A CA 1
ATOM 650 C C . ASP A 1 83 ? 0.192 0.762 -13.018 1.00 90.44 83 ASP A C 1
ATOM 652 O O . ASP A 1 83 ? -0.126 0.048 -13.971 1.00 90.44 83 ASP A O 1
ATOM 656 N N . PHE A 1 84 ? 1.405 0.739 -12.460 1.00 90.88 84 PHE A N 1
ATOM 657 C CA . PHE A 1 84 ? 2.515 -0.040 -12.988 1.00 90.88 84 PHE A CA 1
ATOM 658 C C . PHE A 1 84 ? 2.336 -1.546 -12.742 1.00 90.88 84 PHE A C 1
ATOM 660 O O . PHE A 1 84 ? 2.243 -2.000 -11.599 1.00 90.88 84 PHE A O 1
ATOM 667 N N . GLU A 1 85 ? 2.354 -2.305 -13.840 1.00 91.50 85 GLU A N 1
ATOM 668 C CA . GLU A 1 85 ? 2.488 -3.762 -13.890 1.00 91.50 85 GLU A CA 1
ATOM 669 C C . GLU A 1 85 ? 3.510 -4.125 -14.965 1.00 91.50 85 GLU A C 1
ATOM 671 O O . GLU A 1 85 ? 3.450 -3.606 -16.083 1.00 91.50 85 GLU A O 1
ATOM 676 N N . GLY A 1 86 ? 4.438 -5.028 -14.656 1.00 90.56 86 GLY A N 1
ATOM 677 C CA . GLY A 1 86 ? 5.477 -5.413 -15.602 1.00 90.56 86 GLY A CA 1
ATOM 678 C C . GLY A 1 86 ? 6.719 -5.988 -14.942 1.00 90.56 86 GLY A C 1
ATOM 679 O O . GLY A 1 86 ? 6.678 -6.471 -13.814 1.00 90.56 86 GLY A O 1
ATOM 680 N N . ILE A 1 87 ? 7.824 -5.945 -15.682 1.00 90.00 87 ILE A N 1
ATOM 681 C CA . ILE A 1 87 ? 9.128 -6.451 -15.253 1.00 90.00 87 ILE A CA 1
ATOM 682 C C . ILE A 1 87 ? 10.076 -5.259 -15.114 1.00 90.00 87 ILE A C 1
ATOM 684 O O . ILE A 1 87 ? 10.259 -4.497 -16.065 1.00 90.00 87 ILE A O 1
ATOM 688 N N . ILE A 1 88 ? 10.672 -5.108 -13.933 1.00 86.62 88 ILE A N 1
ATOM 689 C CA . ILE A 1 88 ? 11.785 -4.195 -13.675 1.00 86.62 88 ILE A CA 1
ATOM 690 C C . ILE A 1 88 ? 13.073 -4.968 -14.000 1.00 86.62 88 ILE A C 1
ATOM 692 O O . ILE A 1 88 ? 13.310 -6.007 -13.373 1.00 86.62 88 ILE A O 1
ATOM 696 N N . PRO A 1 89 ? 13.886 -4.525 -14.979 1.00 84.50 89 PRO A N 1
ATOM 697 C CA . PRO A 1 89 ? 15.044 -5.293 -15.431 1.00 84.50 89 PRO A CA 1
ATOM 698 C C . PRO A 1 89 ? 16.102 -5.484 -14.343 1.00 84.50 89 PRO A C 1
ATOM 700 O O . PRO A 1 89 ? 16.297 -4.611 -13.494 1.00 84.50 89 PRO A O 1
ATOM 703 N N . GLU A 1 90 ? 16.834 -6.596 -14.414 1.00 83.31 90 GLU A N 1
ATOM 704 C CA . GLU A 1 90 ? 17.980 -6.861 -13.539 1.00 83.31 90 GLU A CA 1
ATOM 705 C C . GLU A 1 90 ? 19.008 -5.720 -13.575 1.00 83.31 90 GLU A C 1
ATOM 707 O O . GLU A 1 90 ? 19.168 -5.028 -14.580 1.00 83.31 90 GLU A O 1
ATOM 712 N N . GLY A 1 91 ? 19.683 -5.495 -12.446 1.00 78.50 91 GLY A N 1
ATOM 713 C CA . GLY A 1 91 ? 20.612 -4.374 -12.269 1.00 78.50 91 GLY A CA 1
ATOM 714 C C . GLY A 1 91 ? 19.944 -3.047 -11.895 1.00 78.50 91 GLY A C 1
ATOM 715 O O . GLY A 1 91 ? 20.631 -2.142 -11.427 1.00 78.50 91 GLY A O 1
ATOM 716 N N . ASN A 1 92 ? 18.616 -2.937 -12.015 1.00 79.44 92 ASN A N 1
ATOM 717 C CA . ASN A 1 92 ? 17.868 -1.797 -11.492 1.00 79.44 92 ASN A CA 1
ATOM 718 C C . ASN A 1 92 ? 17.443 -2.029 -10.038 1.00 79.44 92 ASN A C 1
ATOM 720 O O . ASN A 1 92 ? 17.258 -3.159 -9.578 1.00 79.44 92 ASN A O 1
ATOM 724 N N . TYR A 1 93 ? 17.251 -0.935 -9.303 1.00 75.19 93 TYR A N 1
ATOM 725 C CA . TYR A 1 93 ? 16.699 -0.997 -7.953 1.00 75.19 93 TYR A CA 1
ATOM 726 C C . TYR A 1 93 ? 15.306 -1.648 -7.986 1.00 75.19 93 TYR A C 1
ATOM 728 O O . TYR A 1 93 ? 14.477 -1.294 -8.815 1.00 75.19 93 TYR A O 1
ATOM 736 N N . GLY A 1 94 ? 15.026 -2.617 -7.115 1.00 82.19 94 GLY A N 1
ATOM 737 C CA . GLY A 1 94 ? 13.750 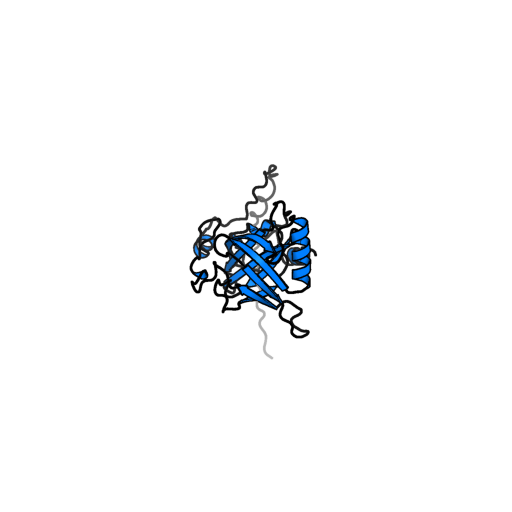-3.341 -7.159 1.00 82.19 94 GLY A CA 1
ATOM 738 C C . GLY A 1 94 ? 13.534 -4.149 -8.445 1.00 82.19 94 GLY A C 1
ATOM 739 O O . GLY A 1 94 ? 12.403 -4.251 -8.894 1.00 82.19 94 GLY A O 1
ATOM 740 N N . ALA A 1 95 ? 14.597 -4.682 -9.057 1.00 87.12 95 ALA A N 1
ATOM 741 C CA . ALA A 1 95 ? 14.475 -5.640 -10.152 1.00 87.12 95 ALA A CA 1
ATOM 742 C C . ALA A 1 95 ? 13.562 -6.812 -9.766 1.00 87.12 95 ALA A C 1
ATOM 744 O O . ALA A 1 95 ? 13.692 -7.368 -8.673 1.00 87.12 95 ALA A O 1
ATOM 745 N N . GLY A 1 96 ? 12.658 -7.188 -10.668 1.00 90.56 96 GLY A N 1
ATOM 746 C CA . GLY A 1 96 ? 11.626 -8.170 -10.367 1.00 90.56 96 GLY A CA 1
ATOM 747 C C . GLY A 1 96 ? 10.357 -8.002 -11.188 1.00 90.56 96 GLY A C 1
ATOM 748 O O . GLY A 1 96 ? 10.228 -7.101 -12.014 1.00 90.56 96 GLY A O 1
ATOM 749 N N . THR A 1 97 ? 9.398 -8.895 -10.960 1.00 93.75 97 THR A N 1
ATOM 750 C CA . THR A 1 97 ? 8.067 -8.801 -11.579 1.00 93.75 97 THR A CA 1
ATOM 751 C C . THR A 1 97 ? 7.084 -8.154 -10.613 1.00 93.75 97 THR A C 1
ATOM 753 O O . THR A 1 97 ? 7.015 -8.541 -9.446 1.00 93.75 97 THR A O 1
ATOM 756 N N . VAL A 1 98 ? 6.302 -7.197 -11.105 1.00 95.06 98 VAL A N 1
ATOM 757 C CA . VAL A 1 98 ? 5.333 -6.421 -10.329 1.00 95.06 98 VAL A CA 1
ATOM 758 C C . VAL A 1 98 ? 3.940 -6.585 -10.925 1.00 95.06 98 VAL A C 1
ATOM 760 O O . VAL A 1 98 ? 3.747 -6.426 -12.132 1.00 95.06 98 VAL A O 1
ATOM 763 N N . ILE A 1 99 ? 2.958 -6.847 -10.062 1.00 96.62 99 ILE A N 1
ATOM 764 C CA . ILE A 1 99 ? 1.529 -6.767 -10.388 1.00 96.62 99 ILE A CA 1
ATOM 765 C C . ILE A 1 99 ? 0.801 -5.861 -9.393 1.00 96.62 99 ILE A C 1
ATOM 767 O O . ILE A 1 99 ? 1.173 -5.796 -8.222 1.00 96.62 99 ILE A O 1
ATOM 771 N N . VAL A 1 100 ? -0.278 -5.216 -9.829 1.00 97.50 100 VAL A N 1
ATOM 772 C CA . VAL A 1 100 ? -1.233 -4.506 -8.975 1.00 97.50 100 VAL A CA 1
ATOM 773 C C . VAL A 1 100 ? -2.152 -5.550 -8.349 1.00 97.50 100 VAL A C 1
ATOM 775 O O . VAL A 1 100 ? -3.106 -6.037 -8.956 1.00 97.50 100 VAL A O 1
ATOM 778 N N . TRP A 1 101 ? -1.808 -5.953 -7.128 1.00 98.25 101 TRP A N 1
ATOM 779 C CA . TRP A 1 101 ? -2.501 -7.001 -6.390 1.00 98.25 101 TRP A CA 1
ATOM 780 C C . TRP A 1 101 ? -3.818 -6.512 -5.793 1.00 98.25 101 TRP A C 1
ATOM 782 O O . TRP A 1 101 ? -4.767 -7.287 -5.763 1.00 98.25 101 TRP A O 1
ATOM 792 N N . ASP A 1 102 ? -3.901 -5.260 -5.356 1.00 98.25 102 ASP A N 1
ATOM 793 C CA . ASP A 1 102 ? -5.156 -4.60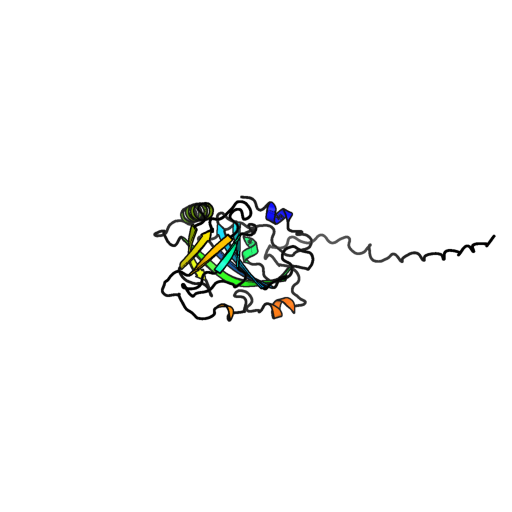8 -4.982 1.00 98.25 102 ASP A CA 1
ATOM 794 C C . ASP A 1 102 ? -5.082 -3.105 -5.256 1.00 98.25 102 ASP A C 1
ATOM 796 O O . ASP A 1 102 ? -4.000 -2.516 -5.284 1.00 98.25 102 ASP A O 1
ATOM 800 N N . GLU A 1 103 ? -6.235 -2.484 -5.459 1.00 97.12 103 GLU A N 1
ATOM 801 C CA . GLU A 1 103 ? -6.362 -1.047 -5.676 1.00 97.12 103 GLU A CA 1
ATOM 802 C C . GLU A 1 103 ? -7.734 -0.577 -5.194 1.00 97.12 103 GLU A C 1
ATOM 804 O O . GLU A 1 103 ? -8.704 -1.344 -5.174 1.00 97.12 103 GLU A O 1
ATOM 809 N N . GLY A 1 104 ? -7.824 0.700 -4.846 1.00 96.56 104 GLY A N 1
ATOM 810 C CA . GLY A 1 104 ? -9.078 1.315 -4.448 1.00 96.56 104 GLY A CA 1
ATOM 811 C C . GLY A 1 104 ? -8.868 2.730 -3.942 1.00 96.56 104 GLY A C 1
ATOM 812 O O . GLY A 1 104 ? -7.851 3.373 -4.217 1.00 96.56 104 GLY A O 1
ATOM 813 N N . TRP A 1 105 ? -9.841 3.210 -3.182 1.00 95.12 105 TRP A N 1
ATOM 814 C CA . TRP A 1 105 ? -9.758 4.484 -2.482 1.00 95.12 105 TRP A CA 1
ATOM 815 C C . TRP A 1 105 ? -9.812 4.264 -0.974 1.00 95.12 105 TRP A C 1
ATOM 817 O O . TRP A 1 105 ? -10.164 3.180 -0.503 1.00 95.12 105 TRP A O 1
ATOM 827 N N . TYR A 1 106 ? -9.396 5.274 -0.225 1.00 95.25 106 TYR A N 1
ATOM 828 C CA . TYR A 1 106 ? -9.424 5.241 1.226 1.00 95.25 106 TYR A CA 1
ATOM 829 C C . TYR A 1 106 ? -9.756 6.620 1.792 1.00 95.25 106 TYR A C 1
ATOM 831 O O . TYR A 1 106 ? -9.589 7.643 1.120 1.00 95.25 106 TYR A O 1
ATOM 839 N N . GLU A 1 107 ? -10.171 6.638 3.051 1.00 92.88 107 GLU A N 1
ATOM 840 C CA . GLU A 1 107 ? -10.382 7.858 3.823 1.00 92.88 107 GLU A CA 1
ATOM 841 C C . GLU A 1 107 ? -9.867 7.713 5.262 1.00 92.88 107 GLU A C 1
ATOM 843 O O . GLU A 1 107 ? -9.628 6.590 5.717 1.00 92.88 107 GLU A O 1
ATOM 848 N N . PRO A 1 108 ? -9.604 8.818 5.984 1.00 93.38 108 PRO A N 1
ATOM 849 C CA . PRO A 1 108 ? -9.240 8.742 7.394 1.00 93.38 108 PRO A CA 1
ATOM 850 C C . PRO A 1 108 ? -10.384 8.129 8.214 1.00 93.38 108 PRO A C 1
ATOM 852 O O . PRO A 1 108 ? -11.517 8.588 8.148 1.00 93.38 108 PRO A O 1
ATOM 855 N N . ALA A 1 109 ? -10.082 7.130 9.044 1.00 89.00 109 ALA A N 1
ATOM 856 C CA . ALA A 1 109 ? -11.111 6.385 9.783 1.00 89.00 109 ALA A CA 1
ATOM 857 C C . ALA A 1 109 ? -11.733 7.156 10.967 1.00 89.00 109 ALA A C 1
ATOM 859 O O . ALA A 1 109 ? -12.655 6.659 11.604 1.00 89.00 109 ALA A O 1
ATOM 860 N N . LEU A 1 110 ? -11.179 8.317 11.333 1.00 78.56 110 LEU A N 1
ATOM 861 C CA . LEU A 1 110 ? -11.588 9.110 12.504 1.00 78.56 110 LEU A CA 1
ATOM 862 C C . LEU A 1 110 ? -12.135 10.493 12.118 1.00 78.56 110 LEU A C 1
ATOM 864 O O . LEU A 1 110 ? -12.023 11.439 12.895 1.00 78.56 110 LEU A O 1
ATOM 868 N N . THR A 1 111 ? -12.669 10.637 10.907 1.00 73.69 111 THR A N 1
ATOM 869 C CA . THR A 1 111 ? -13.263 11.893 10.429 1.00 73.69 111 THR A CA 1
ATOM 870 C C . THR A 1 111 ? -14.683 11.648 9.937 1.00 73.69 111 THR A C 1
ATOM 872 O O . THR A 1 111 ? -14.879 10.734 9.142 1.00 73.69 111 THR A O 1
ATOM 875 N N . ASP A 1 112 ? -15.641 12.486 10.343 1.00 62.66 112 ASP A N 1
ATOM 876 C CA . ASP A 1 112 ? -17.069 12.389 9.974 1.00 62.66 112 ASP A CA 1
ATOM 877 C C . ASP A 1 112 ? -17.355 12.883 8.540 1.00 62.66 112 ASP A C 1
ATOM 879 O O . ASP A 1 112 ? -18.283 13.648 8.276 1.00 62.66 112 ASP A O 1
ATOM 883 N N . GLY A 1 113 ? -16.517 12.472 7.591 1.00 63.28 113 GLY A N 1
ATOM 884 C CA . GLY A 1 113 ? -16.499 13.026 6.246 1.00 63.28 113 GLY A CA 1
ATOM 885 C C . GLY A 1 113 ? -15.835 14.406 6.178 1.00 63.28 113 GLY A C 1
ATOM 886 O O . GLY A 1 113 ? -15.588 15.096 7.168 1.00 63.28 113 GLY A O 1
ATOM 887 N N . GLY A 1 114 ? -15.468 14.796 4.963 1.00 70.31 114 GLY A N 1
ATOM 888 C CA . GLY A 1 114 ? -14.738 16.029 4.707 1.00 70.31 114 GLY A CA 1
ATOM 889 C C . GLY A 1 114 ? -14.305 16.127 3.252 1.00 70.31 114 GLY A C 1
ATOM 890 O O . GLY A 1 114 ? -14.282 15.137 2.521 1.00 70.31 114 GLY A O 1
ATOM 891 N N . SER A 1 115 ? -13.957 17.334 2.806 1.00 82.31 115 SER A N 1
ATOM 892 C CA . SER A 1 115 ? -13.379 17.504 1.472 1.00 82.31 115 SER A CA 1
ATOM 893 C C . SER A 1 115 ? -12.043 16.760 1.369 1.00 82.31 115 SER A C 1
ATOM 895 O O . SER A 1 115 ? -11.321 16.620 2.362 1.00 82.31 115 SER A O 1
ATOM 897 N N . LYS A 1 116 ? -11.649 16.351 0.154 1.00 80.75 116 LYS A N 1
ATOM 898 C CA . LYS A 1 116 ? -10.336 15.723 -0.081 1.00 80.75 116 LYS A CA 1
ATOM 899 C C . LYS A 1 116 ? -9.191 16.522 0.542 1.00 80.75 116 LYS A C 1
ATOM 901 O O . LYS A 1 116 ? -8.306 15.943 1.158 1.00 80.75 116 LYS A O 1
ATOM 906 N N . ALA A 1 117 ? -9.234 17.849 0.436 1.00 82.81 117 ALA A N 1
A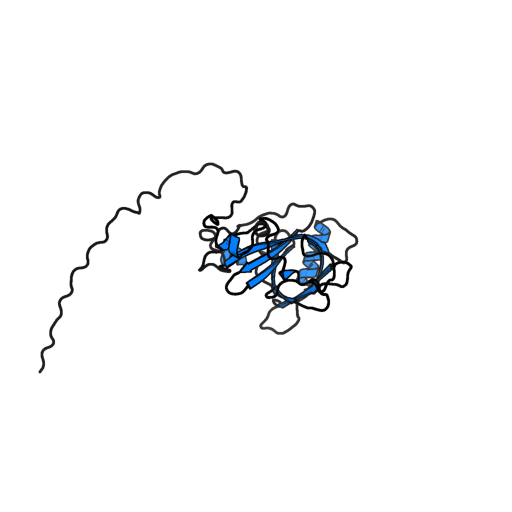TOM 907 C CA . ALA A 1 117 ? -8.207 18.722 0.993 1.00 82.81 117 ALA A CA 1
ATOM 908 C C . ALA A 1 117 ? -8.102 18.616 2.528 1.00 82.81 117 ALA A C 1
ATOM 910 O O . ALA A 1 117 ? -6.994 18.623 3.072 1.00 82.81 117 ALA A O 1
ATOM 911 N N . ALA A 1 118 ? -9.235 18.496 3.230 1.00 86.50 118 ALA A N 1
ATOM 912 C CA . ALA A 1 118 ? -9.256 18.281 4.675 1.00 86.50 118 ALA A CA 1
ATOM 913 C C . ALA A 1 118 ? -8.692 16.896 5.030 1.00 86.50 118 ALA A C 1
ATOM 915 O O . ALA A 1 118 ? -7.795 16.796 5.873 1.00 86.50 118 ALA A O 1
ATOM 916 N N . ASN A 1 119 ? -9.128 15.859 4.311 1.00 88.19 119 ASN A N 1
ATOM 917 C CA . ASN A 1 119 ? -8.662 14.487 4.508 1.00 88.19 119 ASN A CA 1
ATOM 918 C C . ASN A 1 119 ? -7.155 14.359 4.241 1.00 88.19 119 ASN A C 1
ATOM 920 O O . ASN A 1 119 ? -6.434 13.773 5.042 1.00 88.19 119 ASN A O 1
ATOM 924 N N . GLU A 1 120 ? -6.627 14.978 3.183 1.00 86.94 120 GLU A N 1
ATOM 925 C CA . GLU A 1 120 ? -5.189 14.990 2.890 1.00 86.94 120 GLU A CA 1
ATOM 926 C C . GLU A 1 120 ? -4.371 15.720 3.962 1.00 86.94 120 GLU A C 1
ATOM 928 O O . GLU A 1 120 ? -3.260 15.295 4.299 1.00 86.94 120 GLU A O 1
ATOM 933 N N . LYS A 1 121 ? -4.898 16.820 4.515 1.00 88.12 121 LYS A N 1
ATOM 934 C CA . LYS A 1 121 ? -4.248 17.539 5.619 1.00 88.12 121 LYS A CA 1
ATOM 935 C C . LYS A 1 121 ? -4.163 16.653 6.862 1.00 88.12 121 LYS A C 1
ATOM 937 O O . LYS A 1 121 ? -3.101 16.607 7.488 1.00 88.12 121 LYS A O 1
ATOM 942 N N . GLN A 1 122 ? -5.241 15.939 7.180 1.00 90.69 122 GLN A N 1
ATOM 943 C CA . GLN A 1 122 ? -5.285 14.993 8.292 1.00 90.69 122 GLN A CA 1
ATOM 944 C C . GLN A 1 122 ? -4.329 13.813 8.058 1.00 90.69 122 GLN A C 1
ATOM 946 O O . GLN A 1 122 ? -3.471 13.551 8.897 1.00 90.69 122 GLN A O 1
ATOM 951 N N . MET A 1 123 ? -4.354 13.203 6.871 1.00 93.00 123 MET A N 1
ATOM 952 C CA . MET A 1 123 ? -3.439 12.118 6.499 1.00 93.00 123 MET A CA 1
ATOM 953 C C . MET A 1 123 ? -1.967 12.512 6.612 1.00 93.00 123 MET A C 1
ATOM 955 O O . MET A 1 123 ? -1.143 11.719 7.067 1.00 93.00 123 MET A O 1
ATOM 959 N N . LEU A 1 124 ? -1.609 13.742 6.227 1.00 91.25 124 LEU A N 1
ATOM 960 C CA . LEU A 1 124 ? -0.240 14.220 6.395 1.00 91.25 124 LEU A CA 1
ATOM 961 C C . LEU A 1 124 ? 0.134 14.386 7.875 1.00 91.25 124 LEU A C 1
ATOM 963 O O . LEU A 1 124 ? 1.258 14.054 8.258 1.00 91.25 124 LEU A O 1
ATOM 967 N N . LYS A 1 125 ? -0.780 14.907 8.700 1.00 92.12 125 LYS A N 1
ATOM 968 C CA . LYS A 1 125 ? -0.572 15.037 10.149 1.00 92.12 125 LYS A CA 1
ATOM 969 C C . LYS A 1 125 ? -0.335 13.661 10.778 1.00 92.12 125 LYS A C 1
ATOM 971 O O . LYS A 1 125 ? 0.650 13.493 11.493 1.00 92.12 125 LYS A O 1
ATOM 976 N N . ASP A 1 126 ? -1.165 12.685 10.435 1.00 94.00 126 ASP A N 1
ATOM 977 C CA . ASP A 1 126 ? -1.106 11.311 10.939 1.00 94.00 126 ASP A CA 1
ATOM 978 C C . ASP A 1 126 ? 0.161 10.572 10.490 1.00 94.00 126 ASP A C 1
ATOM 980 O O . ASP A 1 126 ? 0.837 9.919 11.293 1.00 94.00 126 ASP A O 1
ATOM 984 N N . PHE A 1 127 ? 0.566 10.754 9.229 1.00 92.69 127 PHE A N 1
ATOM 985 C CA . PHE A 1 127 ? 1.840 10.247 8.716 1.00 92.69 127 PHE A CA 1
ATOM 986 C C . PHE A 1 127 ? 3.037 10.816 9.493 1.00 92.69 127 PHE A C 1
ATOM 988 O O . PHE A 1 127 ? 3.931 10.074 9.913 1.00 92.69 127 PHE A O 1
ATOM 995 N N . ASN A 1 128 ? 3.052 12.129 9.739 1.00 91.19 128 ASN A N 1
ATOM 996 C CA . ASN A 1 128 ? 4.128 12.771 10.495 1.00 91.19 128 ASN A CA 1
ATOM 997 C C . ASN A 1 128 ? 4.132 12.324 11.964 1.00 91.19 128 ASN A C 1
ATOM 999 O O . ASN A 1 128 ? 5.198 12.029 12.510 1.00 91.19 128 ASN A O 1
ATOM 1003 N N . ALA A 1 129 ? 2.952 12.185 12.574 1.00 91.94 129 ALA A N 1
ATOM 1004 C CA . ALA A 1 129 ? 2.788 11.666 13.930 1.00 91.94 129 ALA A CA 1
ATOM 1005 C C . ALA A 1 129 ? 3.208 10.191 14.061 1.00 91.94 129 ALA A C 1
ATOM 1007 O O . ALA A 1 129 ? 3.569 9.750 15.151 1.00 91.94 129 ALA A O 1
ATOM 1008 N N . GLY A 1 130 ? 3.226 9.438 12.955 1.00 93.69 130 GLY A N 1
ATOM 1009 C CA . GLY A 1 130 ? 3.577 8.019 12.954 1.00 93.69 130 GLY A CA 1
ATOM 1010 C C . GLY A 1 130 ? 2.406 7.109 13.317 1.00 93.69 130 GLY A C 1
ATOM 1011 O O . GLY A 1 130 ? 2.627 6.001 13.792 1.00 93.69 130 GLY A O 1
ATOM 1012 N N . SER A 1 131 ? 1.170 7.570 13.142 1.00 94.75 131 SER A N 1
ATOM 1013 C CA . SER A 1 131 ? -0.034 6.799 13.445 1.00 94.75 131 SER A CA 1
ATOM 1014 C C . SER A 1 131 ? -1.127 7.173 12.460 1.00 94.75 131 SER A C 1
ATOM 1016 O O . SER A 1 131 ? -1.776 8.201 12.616 1.00 94.75 131 SER A O 1
ATOM 1018 N N . ILE A 1 132 ? -1.338 6.320 11.467 1.00 96.19 132 ILE A N 1
ATOM 1019 C CA . ILE A 1 132 ? -2.348 6.472 10.425 1.00 96.19 132 ILE A CA 1
ATOM 1020 C C . ILE A 1 132 ? -3.476 5.486 10.703 1.00 96.19 132 ILE A C 1
ATOM 1022 O O . ILE A 1 132 ? -3.212 4.306 10.924 1.00 96.19 132 ILE A O 1
ATOM 1026 N N . LYS A 1 133 ? -4.725 5.953 10.655 1.00 96.69 133 LYS A N 1
ATOM 1027 C CA . LYS A 1 133 ? -5.919 5.102 10.689 1.00 96.69 133 LYS A CA 1
ATOM 1028 C C . LYS A 1 133 ? -6.778 5.424 9.481 1.00 96.69 133 LYS A C 1
ATOM 1030 O O . LYS A 1 133 ? -7.171 6.573 9.299 1.00 96.69 133 LYS A O 1
ATOM 1035 N N . ILE A 1 134 ? -7.040 4.420 8.661 1.00 96.50 134 ILE A N 1
ATOM 1036 C CA . ILE A 1 134 ? -7.736 4.575 7.386 1.00 96.50 134 ILE A CA 1
ATOM 1037 C C . ILE A 1 134 ? -8.820 3.526 7.241 1.00 96.50 134 ILE A C 1
ATOM 1039 O O . ILE A 1 134 ? -8.666 2.405 7.721 1.00 96.50 134 ILE A O 1
ATOM 1043 N N . GLU A 1 135 ? -9.881 3.886 6.541 1.00 96.31 135 GLU A N 1
ATOM 1044 C CA . GLU A 1 135 ? -10.851 2.947 6.008 1.00 96.31 135 GLU A CA 1
ATOM 1045 C C . GLU A 1 135 ? -10.560 2.718 4.527 1.00 96.31 135 GLU A C 1
ATOM 1047 O O . GLU A 1 135 ? -10.404 3.661 3.752 1.00 96.31 135 GLU A O 1
ATOM 1052 N N . MET A 1 136 ? -10.381 1.453 4.153 1.00 97.19 136 MET A N 1
ATOM 1053 C CA . MET A 1 136 ? -10.002 1.036 2.811 1.00 97.19 136 MET A CA 1
ATOM 1054 C C . MET A 1 136 ? -11.214 0.492 2.060 1.00 97.19 136 MET A C 1
ATOM 1056 O O . MET A 1 136 ? -11.936 -0.372 2.557 1.00 97.19 136 MET A O 1
ATOM 1060 N N . HIS A 1 137 ? -11.372 0.928 0.813 1.00 96.75 137 HIS A N 1
ATOM 1061 C CA . HIS A 1 137 ? -12.430 0.485 -0.093 1.00 96.75 137 HIS A CA 1
ATOM 1062 C C . HIS A 1 137 ? -11.807 -0.155 -1.336 1.00 96.75 137 HIS A C 1
ATOM 1064 O O . HIS A 1 137 ? -11.841 0.391 -2.442 1.00 96.75 137 HIS A O 1
ATOM 1070 N N . GLY A 1 138 ? -11.169 -1.305 -1.121 1.00 96.88 138 GLY A N 1
ATOM 1071 C CA . GLY A 1 138 ? -10.511 -2.106 -2.147 1.00 96.88 138 GLY A CA 1
ATOM 1072 C C . GLY A 1 138 ? -11.351 -3.230 -2.723 1.00 96.88 138 GLY A C 1
ATOM 1073 O O . GLY A 1 138 ? -12.473 -3.516 -2.291 1.00 96.88 138 GLY A O 1
ATOM 1074 N N . LYS A 1 139 ? -10.746 -3.947 -3.673 1.00 96.12 139 LYS A N 1
ATOM 1075 C CA . LYS A 1 139 ? -11.286 -5.215 -4.179 1.00 96.12 139 LYS A CA 1
ATOM 1076 C C . LYS A 1 139 ? -10.955 -6.363 -3.219 1.00 96.12 139 LYS A C 1
ATOM 1078 O O . LYS A 1 139 ? -11.782 -7.262 -3.051 1.00 96.12 139 LYS A O 1
ATOM 1083 N N . LYS A 1 140 ? -9.776 -6.341 -2.580 1.00 96.44 140 LYS A N 1
ATOM 1084 C CA . LYS A 1 140 ? -9.331 -7.376 -1.624 1.00 96.44 140 LYS A CA 1
ATOM 1085 C C . LYS A 1 140 ? -9.278 -6.872 -0.185 1.00 96.44 140 LYS A C 1
ATOM 1087 O O . LYS A 1 140 ? -9.784 -7.563 0.694 1.00 96.44 140 LYS A O 1
ATOM 1092 N N . LEU A 1 141 ? -8.687 -5.704 0.045 1.00 97.69 141 LEU A N 1
ATOM 1093 C CA . LEU A 1 141 ? -8.593 -5.061 1.351 1.00 97.69 141 LEU A CA 1
ATOM 1094 C C . LEU A 1 141 ? -9.790 -4.142 1.561 1.00 97.69 141 LEU A C 1
ATOM 1096 O O . LEU A 1 141 ? -10.034 -3.234 0.766 1.00 97.69 141 LEU A O 1
ATOM 1100 N N . LYS A 1 142 ? -10.537 -4.390 2.636 1.00 97.62 142 LYS A N 1
ATOM 1101 C CA . LYS A 1 142 ? -11.729 -3.620 2.994 1.00 97.62 142 LYS A CA 1
ATOM 1102 C C . LYS A 1 142 ? -11.761 -3.298 4.482 1.00 97.62 142 LYS A C 1
ATOM 1104 O O . LYS A 1 142 ? -11.198 -4.040 5.288 1.00 97.62 142 LYS A O 1
ATOM 1109 N N . GLY A 1 143 ? -12.441 -2.214 4.827 1.00 97.00 143 GLY A N 1
ATOM 1110 C CA . GLY A 1 143 ? -12.615 -1.783 6.205 1.00 97.00 143 GLY A CA 1
ATOM 1111 C C . GLY A 1 143 ? -11.377 -1.097 6.767 1.00 97.00 143 GLY A C 1
ATOM 1112 O O . GLY A 1 143 ? -10.495 -0.632 6.044 1.00 97.00 143 GLY A O 1
ATOM 1113 N N . ARG A 1 144 ? -11.325 -1.016 8.089 1.00 97.69 144 ARG A N 1
ATOM 1114 C CA . ARG A 1 144 ? -10.394 -0.182 8.835 1.00 97.69 144 ARG A CA 1
ATOM 1115 C C . ARG A 1 144 ? -9.054 -0.872 9.054 1.00 97.69 144 ARG A C 1
ATOM 1117 O O . ARG A 1 144 ? -8.984 -2.047 9.436 1.00 97.69 144 ARG A O 1
ATOM 1124 N N . PHE A 1 145 ? -7.991 -0.105 8.845 1.00 98.25 145 PHE A N 1
ATOM 1125 C CA . PHE A 1 145 ? -6.598 -0.474 9.062 1.00 98.25 145 PHE A CA 1
ATOM 1126 C C . PHE A 1 145 ? -5.855 0.636 9.803 1.00 98.25 145 PHE A C 1
ATOM 1128 O O . PHE A 1 145 ? -6.167 1.822 9.679 1.00 98.25 145 PHE A O 1
ATOM 1135 N N . ALA A 1 146 ? -4.814 0.242 10.529 1.00 97.81 146 ALA A N 1
ATOM 1136 C CA . ALA A 1 146 ? -3.874 1.143 11.167 1.00 97.81 146 ALA A CA 1
ATOM 1137 C C . ALA A 1 146 ? -2.442 0.882 10.683 1.00 97.81 146 ALA A C 1
ATOM 1139 O O . ALA A 1 146 ? -2.007 -0.264 10.567 1.00 97.81 146 ALA A O 1
ATOM 1140 N N . LEU A 1 147 ? -1.704 1.964 10.448 1.00 97.25 147 LEU A N 1
ATOM 1141 C CA . LEU A 1 147 ? -0.264 1.984 10.217 1.00 97.25 147 LEU A CA 1
ATOM 1142 C C . LEU A 1 147 ? 0.395 2.734 11.376 1.00 97.25 147 LEU A C 1
ATOM 1144 O O . LEU A 1 147 ? 0.215 3.943 11.516 1.00 97.25 147 LEU A O 1
ATOM 1148 N N . VAL A 1 148 ? 1.160 2.025 12.206 1.00 96.19 148 VAL A N 1
ATOM 1149 C CA . VAL A 1 148 ? 1.781 2.587 13.417 1.00 96.19 148 VAL A CA 1
ATOM 1150 C C . VAL A 1 148 ? 3.295 2.475 13.333 1.00 96.19 148 VAL A C 1
ATOM 1152 O O . VAL A 1 148 ? 3.836 1.373 13.263 1.00 96.19 148 VAL A O 1
ATOM 1155 N N . ARG A 1 149 ? 3.991 3.611 13.361 1.00 94.06 149 ARG A N 1
ATOM 1156 C CA . ARG A 1 149 ? 5.452 3.683 13.392 1.00 94.06 149 ARG A CA 1
ATOM 1157 C C . ARG A 1 149 ? 5.960 3.228 14.757 1.00 94.06 149 ARG A C 1
ATOM 1159 O O . ARG A 1 149 ? 5.525 3.733 15.792 1.00 94.06 149 ARG A O 1
ATOM 1166 N N . MET A 1 150 ? 6.891 2.282 14.761 1.00 90.12 150 MET A N 1
ATOM 1167 C CA . MET A 1 150 ? 7.513 1.786 15.986 1.00 90.12 150 MET A CA 1
ATOM 1168 C C . MET A 1 150 ? 8.477 2.840 16.548 1.00 90.12 150 MET A C 1
ATOM 1170 O O . MET A 1 150 ? 9.195 3.498 15.796 1.00 90.12 150 MET A O 1
ATOM 1174 N N . LYS A 1 151 ? 8.491 3.002 17.875 1.00 75.38 151 LYS A N 1
ATOM 1175 C CA . LYS A 1 151 ? 9.473 3.831 18.588 1.00 75.38 151 LYS A CA 1
ATOM 1176 C C . LYS A 1 151 ? 10.612 2.930 19.083 1.00 75.38 151 LYS A C 1
ATOM 1178 O O . LYS A 1 151 ? 10.365 2.151 20.000 1.00 75.38 151 LYS A O 1
ATOM 1183 N N . ARG A 1 152 ? 11.804 3.000 18.472 1.00 65.75 152 ARG A N 1
ATOM 1184 C CA . ARG A 1 152 ? 13.097 2.524 19.021 1.00 65.75 152 ARG A CA 1
ATOM 1185 C C . ARG A 1 152 ? 14.298 3.013 18.187 1.00 65.75 152 ARG A C 1
ATOM 1187 O O . ARG A 1 152 ? 14.077 3.532 17.097 1.00 65.75 152 ARG A O 1
ATOM 1194 N N . ASP A 1 153 ? 15.481 2.870 18.790 1.00 52.34 153 ASP A N 1
ATOM 1195 C CA . ASP A 1 153 ? 16.717 3.685 18.791 1.00 52.34 153 ASP A CA 1
ATOM 1196 C C . ASP A 1 153 ? 17.371 4.132 17.462 1.00 52.34 153 ASP A C 1
ATOM 1198 O O . ASP A 1 153 ? 16.980 3.732 16.367 1.00 52.34 153 ASP A O 1
ATOM 1202 N N . GLU A 1 154 ? 18.356 5.030 17.615 1.00 53.72 154 GLU A N 1
ATOM 1203 C CA . GLU A 1 154 ? 19.014 5.932 16.646 1.00 53.72 154 GLU A CA 1
ATOM 1204 C C . GLU A 1 154 ? 19.373 5.345 15.264 1.00 53.72 154 GLU A C 1
ATOM 1206 O O . GLU A 1 154 ? 19.416 6.094 14.285 1.00 53.72 154 GLU A O 1
ATOM 1211 N N . ASP A 1 155 ? 19.535 4.027 15.140 1.00 52.88 155 ASP A N 1
ATOM 1212 C CA . ASP A 1 155 ? 19.980 3.350 13.915 1.00 52.88 155 ASP A CA 1
ATOM 1213 C C . ASP A 1 155 ? 18.860 3.067 12.889 1.00 52.88 155 ASP A C 1
ATOM 1215 O O . ASP A 1 155 ? 19.131 2.931 11.692 1.00 52.88 155 ASP A O 1
ATOM 1219 N N . ASP A 1 156 ? 17.588 3.036 13.315 1.00 57.09 156 ASP A N 1
ATOM 1220 C CA . ASP A 1 156 ? 16.443 2.633 12.470 1.00 57.09 156 ASP A CA 1
ATOM 1221 C C . ASP A 1 156 ? 15.425 3.758 12.191 1.00 57.09 156 ASP A C 1
ATOM 1223 O O . ASP A 1 156 ? 14.310 3.510 11.716 1.00 57.09 156 ASP A O 1
ATOM 1227 N N . ALA A 1 157 ? 15.828 5.006 12.463 1.00 60.38 157 ALA A N 1
ATOM 1228 C CA . ALA A 1 157 ? 15.264 6.303 12.052 1.00 60.38 157 ALA A CA 1
ATOM 1229 C C . ALA A 1 157 ? 13.837 6.299 11.443 1.00 60.38 157 ALA A C 1
ATOM 1231 O O . ALA A 1 157 ? 13.609 6.765 10.323 1.00 60.38 157 ALA A O 1
ATOM 1232 N N . GLY A 1 158 ? 12.846 5.780 12.173 1.00 67.44 158 GLY A N 1
ATOM 1233 C CA . GLY A 1 158 ? 11.433 5.831 11.786 1.00 67.44 158 GLY A CA 1
ATOM 1234 C C . GLY A 1 158 ? 11.024 5.007 10.554 1.00 67.44 158 GLY A C 1
ATOM 1235 O O . GLY A 1 158 ? 9.950 5.262 9.993 1.00 67.44 158 GLY A O 1
ATOM 1236 N N . LYS A 1 159 ? 11.833 4.026 10.130 1.00 83.94 159 LYS A N 1
ATOM 1237 C CA . LYS A 1 159 ? 11.524 3.167 8.970 1.00 83.94 159 LYS A CA 1
ATOM 1238 C C . LYS A 1 159 ? 10.555 2.033 9.288 1.00 83.94 159 LYS A C 1
ATOM 1240 O O . LYS A 1 159 ? 9.820 1.612 8.402 1.00 83.94 159 LYS A O 1
ATOM 1245 N N . ASN A 1 160 ? 10.514 1.555 10.527 1.00 92.56 160 ASN A N 1
ATOM 1246 C CA . ASN A 1 160 ? 9.721 0.383 10.894 1.00 92.56 160 ASN A CA 1
ATOM 1247 C C . ASN A 1 160 ? 8.301 0.772 11.322 1.00 92.56 160 ASN A C 1
ATOM 1249 O O . ASN A 1 160 ? 8.106 1.527 12.276 1.00 92.56 160 ASN A O 1
ATOM 1253 N N . TRP A 1 161 ? 7.303 0.244 10.615 1.00 96.25 161 TRP A N 1
ATOM 1254 C CA . TRP A 1 161 ? 5.884 0.410 10.916 1.00 96.25 161 TRP A CA 1
ATOM 1255 C C . TRP A 1 161 ? 5.205 -0.947 11.076 1.00 96.25 161 TRP A C 1
ATOM 1257 O O . TRP A 1 161 ? 5.691 -1.977 10.612 1.00 96.25 161 TRP A O 1
ATOM 1267 N N . LEU A 1 162 ? 4.045 -0.937 11.718 1.00 97.12 162 LEU A N 1
ATOM 1268 C CA . LEU A 1 162 ? 3.137 -2.066 11.798 1.00 97.12 162 LEU A CA 1
ATOM 1269 C C . LEU A 1 162 ? 1.872 -1.741 11.015 1.00 97.12 162 LEU A C 1
ATOM 1271 O O . LEU A 1 162 ? 1.229 -0.733 11.295 1.00 97.12 162 LEU A O 1
ATOM 1275 N N . LEU A 1 163 ? 1.516 -2.608 10.072 1.00 98.12 163 LEU A N 1
ATOM 1276 C CA . LEU A 1 163 ? 0.214 -2.654 9.423 1.00 98.12 163 LEU A CA 1
ATOM 1277 C C . LEU A 1 163 ? -0.685 -3.617 10.207 1.00 98.12 163 LEU A C 1
ATOM 1279 O O . LEU A 1 163 ? -0.330 -4.781 10.417 1.00 98.12 163 LEU A O 1
ATOM 1283 N N . ILE A 1 164 ? -1.829 -3.115 10.661 1.00 98.06 164 ILE A N 1
ATOM 1284 C CA . ILE A 1 164 ? -2.740 -3.815 11.568 1.00 98.06 164 ILE A CA 1
ATOM 1285 C C . ILE A 1 164 ? -4.163 -3.661 11.037 1.00 98.06 164 ILE A C 1
ATOM 1287 O O . ILE A 1 164 ? -4.599 -2.544 10.761 1.00 98.06 164 ILE A O 1
ATOM 1291 N N . LYS A 1 165 ? -4.889 -4.770 10.899 1.00 98.12 165 LYS A N 1
ATOM 1292 C CA . LYS A 1 165 ? -6.323 -4.749 10.601 1.00 98.12 165 LYS A CA 1
ATOM 1293 C C . LYS A 1 165 ? -7.102 -4.426 11.876 1.00 98.12 165 LYS A C 1
ATOM 1295 O O . LYS A 1 165 ? -6.807 -4.986 12.928 1.00 98.12 165 LYS A O 1
ATOM 1300 N N . ASP A 1 166 ? -8.090 -3.543 11.791 1.00 96.88 166 ASP A N 1
ATOM 1301 C CA . ASP A 1 166 ? -8.986 -3.276 12.918 1.00 96.88 166 ASP A CA 1
ATOM 1302 C C . ASP A 1 166 ? -10.125 -4.306 12.994 1.00 96.88 166 ASP A C 1
ATOM 1304 O O . ASP A 1 166 ? -10.449 -4.974 12.008 1.00 96.88 166 ASP A O 1
ATOM 1308 N N . ARG A 1 167 ? -10.762 -4.424 14.159 1.00 96.44 167 ARG A N 1
ATOM 1309 C CA . ARG A 1 167 ? -11.957 -5.257 14.331 1.00 96.44 167 ARG A CA 1
ATOM 1310 C C . ARG A 1 167 ? -13.165 -4.533 13.732 1.00 96.44 167 ARG A C 1
ATOM 1312 O O . ARG A 1 167 ? -13.637 -3.532 14.268 1.00 96.44 167 ARG A O 1
ATOM 1319 N N . ASP A 1 168 ? -13.647 -5.031 12.603 1.00 95.94 168 ASP A N 1
ATOM 1320 C CA . ASP A 1 168 ? -14.859 -4.568 11.925 1.00 95.94 168 ASP A CA 1
ATOM 1321 C C . ASP A 1 168 ? -15.511 -5.715 11.139 1.00 95.94 168 ASP A C 1
ATOM 1323 O O . ASP A 1 168 ? -15.047 -6.854 11.193 1.00 95.94 168 ASP A O 1
ATOM 1327 N N . GLU A 1 169 ? -16.581 -5.409 10.408 1.00 96.44 169 GLU A N 1
ATOM 1328 C CA . GLU A 1 169 ? -17.361 -6.371 9.621 1.00 96.44 169 GLU A CA 1
ATOM 1329 C C . GLU A 1 169 ? -16.568 -7.088 8.511 1.00 96.44 169 GLU A C 1
ATOM 1331 O O . GLU A 1 169 ? -16.986 -8.145 8.043 1.00 96.44 169 GLU A O 1
ATOM 1336 N N . TYR A 1 170 ? -15.415 -6.550 8.097 1.00 96.75 170 TYR A N 1
ATOM 1337 C CA . TYR A 1 170 ? -14.569 -7.135 7.054 1.00 96.75 170 TYR A CA 1
ATOM 1338 C C . TYR A 1 170 ? -13.446 -8.013 7.619 1.00 96.75 170 TYR A C 1
ATOM 1340 O O . TYR A 1 170 ? -12.724 -8.653 6.848 1.00 96.75 170 TYR A O 1
ATOM 1348 N N . ALA A 1 171 ? -13.256 -8.037 8.941 1.00 96.88 171 ALA A N 1
ATOM 1349 C CA . ALA A 1 171 ? -12.228 -8.842 9.587 1.00 96.88 171 ALA A CA 1
ATOM 1350 C C . ALA A 1 171 ? -12.461 -10.345 9.355 1.00 96.88 171 ALA A C 1
ATOM 1352 O O . ALA A 1 171 ? -13.558 -10.866 9.547 1.00 96.88 171 ALA A O 1
ATOM 1353 N N . THR A 1 172 ? -11.413 -11.064 8.953 1.00 95.75 172 THR A N 1
ATOM 1354 C CA . THR A 1 172 ? -11.484 -12.507 8.691 1.00 95.75 172 THR A CA 1
ATOM 1355 C C . THR A 1 172 ? -10.118 -13.171 8.837 1.00 95.75 172 THR A C 1
ATOM 1357 O O . THR A 1 172 ? -9.088 -12.576 8.529 1.00 95.75 172 THR A O 1
ATOM 1360 N N . THR A 1 173 ? -10.113 -14.432 9.266 1.00 95.12 173 THR A N 1
ATOM 1361 C CA . THR A 1 173 ? -8.917 -15.287 9.327 1.00 95.12 173 THR A CA 1
ATOM 1362 C C . THR A 1 173 ? -8.567 -15.921 7.977 1.00 95.12 173 THR A C 1
ATOM 1364 O O . THR A 1 173 ? -7.549 -16.601 7.862 1.00 95.12 173 THR A O 1
ATOM 1367 N N . ALA A 1 174 ? -9.388 -15.708 6.941 1.00 92.38 174 ALA A N 1
ATOM 1368 C CA . ALA A 1 174 ? -9.129 -16.227 5.605 1.00 92.38 174 ALA A CA 1
ATOM 1369 C C . ALA A 1 174 ? -7.825 -15.660 5.018 1.00 92.38 174 ALA A C 1
ATOM 1371 O O . ALA A 1 174 ? -7.574 -14.450 5.057 1.00 92.38 174 ALA A O 1
ATOM 1372 N N . ASP A 1 175 ? -7.016 -16.529 4.407 1.00 89.44 175 ASP A N 1
ATOM 1373 C CA . ASP A 1 175 ? -5.777 -16.112 3.755 1.00 89.44 175 ASP A CA 1
ATOM 1374 C C . ASP A 1 175 ? -6.065 -15.411 2.420 1.00 89.44 175 ASP A C 1
ATOM 1376 O O . ASP A 1 175 ? -6.266 -16.026 1.369 1.00 89.44 175 ASP A O 1
ATOM 1380 N N . ILE A 1 176 ? -6.067 -14.079 2.457 1.00 91.00 176 ILE A N 1
ATOM 1381 C CA . ILE A 1 176 ? -6.243 -13.245 1.267 1.00 91.00 176 ILE A CA 1
ATOM 1382 C C . ILE A 1 176 ? -5.074 -13.354 0.282 1.00 91.00 176 ILE A C 1
ATOM 1384 O O . ILE A 1 176 ? -5.258 -13.034 -0.894 1.00 91.00 176 ILE A O 1
ATOM 1388 N N . GLY A 1 177 ? -3.897 -13.819 0.718 1.00 83.00 177 GLY A N 1
ATOM 1389 C CA . GLY A 1 177 ? -2.721 -14.011 -0.131 1.00 83.00 177 GLY A CA 1
ATOM 1390 C C . GLY A 1 177 ? -2.950 -15.028 -1.251 1.00 83.00 177 GLY A C 1
ATOM 1391 O O . GLY A 1 177 ? -2.327 -14.915 -2.310 1.00 83.00 177 GLY A O 1
ATOM 1392 N N . LEU A 1 178 ? -3.912 -15.941 -1.061 1.00 85.25 178 LEU A N 1
ATOM 1393 C CA . LEU A 1 178 ? -4.369 -16.907 -2.066 1.00 85.25 178 LEU A CA 1
ATOM 1394 C C . LEU A 1 178 ? -5.017 -16.242 -3.288 1.00 85.25 178 LEU A C 1
ATOM 1396 O O . LEU A 1 178 ? -5.054 -16.829 -4.366 1.00 85.25 178 LEU A O 1
ATOM 1400 N N . LYS A 1 179 ? -5.505 -15.001 -3.159 1.00 90.38 179 LYS A N 1
ATOM 1401 C CA . LYS A 1 179 ? -5.975 -14.198 -4.297 1.00 90.38 179 LYS A CA 1
ATOM 1402 C C . LYS A 1 179 ? -4.762 -13.641 -5.041 1.00 90.38 179 LYS A C 1
ATOM 1404 O O . LYS A 1 179 ? -4.444 -12.460 -4.929 1.00 90.38 179 LYS A O 1
ATOM 1409 N N . ASP A 1 180 ? -4.058 -14.483 -5.778 1.00 92.56 180 ASP A N 1
ATOM 1410 C CA . ASP A 1 180 ? -2.734 -14.212 -6.352 1.00 92.56 180 ASP A CA 1
ATOM 1411 C C . ASP A 1 180 ? -2.730 -13.386 -7.653 1.00 92.56 180 ASP A C 1
ATOM 1413 O O . ASP A 1 180 ? -1.676 -12.899 -8.066 1.00 92.56 180 ASP A O 1
ATOM 1417 N N . LYS A 1 181 ? -3.898 -13.187 -8.269 1.00 94.81 181 LYS A N 1
ATOM 1418 C CA . LYS A 1 181 ? -4.060 -12.447 -9.528 1.00 94.81 181 LYS A CA 1
ATOM 1419 C C . LYS A 1 181 ? -4.098 -10.933 -9.345 1.00 94.81 181 LYS A C 1
ATOM 1421 O O . LYS A 1 181 ? -4.613 -10.418 -8.348 1.00 94.81 181 LYS A O 1
ATOM 1426 N N . SER A 1 182 ? -3.616 -10.233 -10.365 1.00 96.50 182 SER A N 1
ATOM 1427 C CA . SER A 1 182 ? -3.786 -8.796 -10.545 1.00 96.50 182 SER A CA 1
ATOM 1428 C C . SER A 1 182 ? -5.262 -8.410 -10.583 1.00 96.50 182 SER A C 1
ATOM 1430 O O . SER A 1 182 ? -6.067 -9.065 -11.246 1.00 96.50 182 SER A O 1
ATOM 1432 N N . VAL A 1 183 ? -5.606 -7.298 -9.937 1.00 96.38 183 VAL A N 1
ATOM 1433 C CA . VAL A 1 183 ? -6.947 -6.707 -10.042 1.00 96.38 183 VAL A CA 1
ATOM 1434 C C . VAL A 1 183 ? -7.150 -5.865 -11.303 1.00 96.38 183 VAL A C 1
ATOM 1436 O O . VAL A 1 183 ? -8.283 -5.456 -11.568 1.00 96.38 183 VAL A O 1
ATOM 1439 N N . LYS A 1 184 ? -6.076 -5.601 -12.058 1.00 92.50 184 LYS A N 1
ATOM 1440 C CA . LYS A 1 184 ? -6.095 -4.837 -13.310 1.00 92.50 184 LYS A CA 1
ATOM 1441 C C . LYS A 1 184 ? -6.104 -5.748 -14.528 1.00 92.50 184 LYS A C 1
ATOM 1443 O O . LYS A 1 184 ? -6.987 -5.644 -15.370 1.00 92.50 184 LYS A O 1
ATOM 1448 N N . SER A 1 185 ? -5.126 -6.643 -14.620 1.00 92.44 185 SER A N 1
ATOM 1449 C CA . SER A 1 185 ? -4.938 -7.512 -15.784 1.00 92.44 185 SER A CA 1
ATOM 1450 C C . SER A 1 185 ? -5.473 -8.931 -15.589 1.00 92.44 185 SER A C 1
ATOM 1452 O O . SER A 1 185 ? -5.526 -9.689 -16.555 1.00 92.44 185 SER A O 1
ATOM 1454 N N . GLY A 1 186 ? -5.827 -9.326 -14.360 1.00 94.06 186 GLY A N 1
ATOM 1455 C CA . GLY A 1 186 ? -6.222 -10.703 -14.041 1.00 94.06 186 GLY A CA 1
ATOM 1456 C C . GLY A 1 186 ? -5.072 -11.717 -14.106 1.00 94.06 186 GLY A C 1
ATOM 1457 O O . GLY A 1 186 ? -5.310 -12.915 -13.955 1.00 94.06 186 GLY A O 1
ATOM 1458 N N . LYS A 1 187 ? -3.833 -11.257 -14.332 1.00 93.81 187 LYS A N 1
ATOM 1459 C CA . LYS A 1 187 ? -2.641 -12.100 -14.488 1.00 93.81 187 LYS A CA 1
ATOM 1460 C C . LYS A 1 187 ? -1.959 -12.390 -13.154 1.00 93.81 187 LYS A C 1
ATOM 1462 O O . LYS A 1 187 ? -1.989 -11.559 -12.248 1.00 93.81 187 LYS A O 1
ATOM 1467 N N . THR A 1 188 ? -1.303 -13.542 -13.053 1.00 95.12 188 THR A N 1
ATOM 1468 C CA . THR A 1 188 ? -0.366 -13.851 -11.961 1.00 95.12 188 THR A CA 1
ATOM 1469 C C . THR A 1 188 ? 1.031 -13.292 -12.254 1.00 95.12 188 THR A C 1
ATOM 1471 O O . THR A 1 188 ? 1.334 -12.897 -13.386 1.00 95.12 188 THR A O 1
ATOM 1474 N N . LEU A 1 189 ? 1.910 -13.291 -11.247 1.00 92.56 189 LEU A N 1
ATOM 1475 C CA . LEU A 1 189 ? 3.318 -12.911 -11.412 1.00 92.56 189 LEU A CA 1
ATOM 1476 C C . LEU A 1 189 ? 4.012 -13.758 -12.486 1.00 92.56 189 LEU A C 1
ATOM 1478 O O . LEU A 1 189 ? 4.705 -13.219 -13.342 1.00 92.56 189 LEU A O 1
ATOM 1482 N N . GLU A 1 190 ? 3.783 -15.071 -12.497 1.00 92.00 190 GLU A N 1
ATOM 1483 C CA . GLU A 1 190 ? 4.395 -15.999 -13.453 1.00 92.00 190 GLU A CA 1
ATOM 1484 C C . GLU A 1 190 ? 3.931 -15.707 -14.882 1.00 92.00 190 GLU A C 1
ATOM 1486 O O . GLU A 1 190 ? 4.714 -15.792 -15.827 1.00 92.00 190 GLU A O 1
ATOM 1491 N N . GLN A 1 191 ? 2.658 -15.342 -15.056 1.00 92.00 191 GLN A N 1
ATOM 1492 C CA . GLN A 1 191 ? 2.114 -14.978 -16.362 1.00 92.00 191 GLN A CA 1
ATOM 1493 C C . GLN A 1 191 ? 2.701 -13.661 -16.879 1.00 92.00 191 GLN A C 1
ATOM 1495 O O . GLN A 1 191 ? 2.980 -13.549 -18.075 1.00 92.00 191 GLN A O 1
ATOM 1500 N N . VAL A 1 192 ? 2.922 -12.677 -16.001 1.00 89.19 192 VAL A N 1
ATOM 1501 C CA . VAL A 1 192 ? 3.599 -11.424 -16.371 1.00 89.19 192 VAL A CA 1
ATOM 1502 C C . VAL A 1 192 ? 5.074 -11.677 -16.687 1.00 89.19 192 VAL A C 1
ATOM 1504 O O . VAL A 1 192 ? 5.546 -11.211 -17.720 1.00 89.19 192 VAL A O 1
ATOM 1507 N N . ALA A 1 193 ? 5.767 -12.491 -15.887 1.00 87.62 193 ALA A N 1
ATOM 1508 C CA . ALA A 1 193 ? 7.173 -12.838 -16.093 1.00 87.62 193 ALA A CA 1
ATOM 1509 C C . ALA A 1 193 ? 7.422 -13.599 -17.411 1.00 87.62 193 ALA A C 1
ATOM 1511 O O . ALA A 1 193 ? 8.420 -13.373 -18.090 1.00 87.62 193 ALA A O 1
ATOM 1512 N N . ARG A 1 194 ? 6.504 -14.495 -17.806 1.00 84.50 194 ARG A N 1
ATOM 1513 C CA . ARG A 1 194 ? 6.599 -15.283 -19.054 1.00 84.50 194 ARG A CA 1
ATOM 1514 C C . ARG A 1 194 ? 6.201 -14.506 -20.307 1.00 84.50 194 ARG A C 1
ATOM 1516 O O . ARG A 1 194 ? 6.475 -14.952 -21.424 1.00 84.50 194 ARG A O 1
ATOM 1523 N N . SER A 1 195 ? 5.532 -13.368 -20.154 1.00 72.56 195 SER A N 1
ATOM 1524 C CA . SER A 1 195 ? 5.087 -12.560 -21.283 1.00 72.56 195 SER A CA 1
ATOM 1525 C C . SER A 1 195 ? 6.296 -11.919 -21.973 1.00 72.56 195 SER A C 1
ATOM 1527 O O . SER A 1 195 ? 6.775 -10.871 -21.550 1.00 72.56 195 SER A O 1
ATOM 1529 N N . ARG A 1 196 ? 6.758 -12.497 -23.096 1.00 51.47 196 ARG A N 1
ATOM 1530 C CA . ARG A 1 196 ? 7.769 -11.895 -24.005 1.00 51.47 196 ARG A CA 1
ATOM 1531 C C . ARG A 1 196 ? 7.372 -10.497 -24.513 1.00 51.47 196 ARG A C 1
ATOM 1533 O O . ARG A 1 196 ? 8.213 -9.755 -25.011 1.00 51.47 196 ARG A O 1
ATOM 1540 N N . THR A 1 197 ? 6.094 -10.146 -24.375 1.00 48.72 197 THR A N 1
ATOM 1541 C CA . THR A 1 197 ? 5.489 -8.846 -24.687 1.00 48.72 197 THR A CA 1
ATOM 1542 C C . THR A 1 197 ? 5.438 -7.890 -23.495 1.00 48.72 197 THR A C 1
ATOM 1544 O O . THR A 1 197 ? 4.899 -6.800 -23.645 1.00 48.72 197 THR A O 1
ATOM 1547 N N . ALA A 1 198 ? 5.999 -8.232 -22.326 1.00 47.72 198 ALA A N 1
ATOM 1548 C CA . ALA A 1 198 ? 6.210 -7.285 -21.225 1.00 47.72 198 ALA A CA 1
ATOM 1549 C C . ALA A 1 198 ? 7.333 -6.280 -21.571 1.00 47.72 198 ALA A C 1
ATOM 1551 O O . ALA A 1 198 ? 8.260 -6.047 -20.804 1.00 47.72 198 ALA A O 1
ATOM 1552 N N . LYS A 1 199 ? 7.270 -5.691 -22.770 1.00 44.31 199 LYS A N 1
ATOM 1553 C CA . LYS A 1 199 ? 7.956 -4.451 -23.096 1.00 44.31 199 LYS A CA 1
ATOM 1554 C C . LYS A 1 199 ? 7.083 -3.315 -22.589 1.00 44.31 199 LYS A C 1
ATOM 1556 O O . LYS A 1 199 ? 5.960 -3.148 -23.050 1.00 44.31 199 LYS A O 1
ATOM 1561 N N . THR A 1 200 ? 7.676 -2.525 -21.703 1.00 42.38 200 THR A N 1
ATOM 1562 C CA . THR A 1 200 ? 7.463 -1.083 -21.576 1.00 42.38 200 THR A CA 1
ATOM 1563 C C . THR A 1 200 ? 6.039 -0.612 -21.294 1.00 42.38 200 THR A C 1
ATOM 1565 O O . THR A 1 200 ? 5.195 -0.579 -22.184 1.00 42.38 200 THR A O 1
ATOM 1568 N N . TRP A 1 201 ? 5.827 -0.166 -20.053 1.00 38.09 201 TRP A N 1
ATOM 1569 C CA . TRP A 1 201 ? 4.754 0.731 -19.622 1.00 38.09 201 TRP A CA 1
ATOM 1570 C C . TRP A 1 201 ? 4.303 1.652 -20.756 1.00 38.09 201 TRP A C 1
ATOM 1572 O O . TRP A 1 201 ? 5.033 2.541 -21.198 1.00 38.09 201 TRP A O 1
ATOM 1582 N N . GLN A 1 202 ? 3.090 1.411 -21.240 1.00 33.75 202 GLN A N 1
ATOM 1583 C CA . GLN A 1 202 ? 2.408 2.331 -22.127 1.00 33.75 202 GLN A CA 1
ATOM 1584 C C . G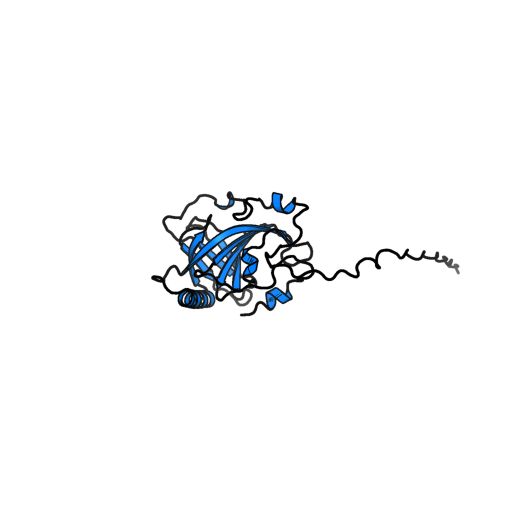LN A 1 202 ? 1.600 3.262 -21.231 1.00 33.75 202 GLN A C 1
ATOM 1586 O O . GLN A 1 202 ? 0.505 2.912 -20.787 1.00 33.75 202 GLN A O 1
ATOM 1591 N N . SER A 1 203 ? 2.137 4.449 -20.936 1.00 38.69 203 SER A N 1
ATOM 1592 C CA . SER A 1 203 ? 1.238 5.538 -20.563 1.00 38.69 203 SER A CA 1
ATOM 1593 C C . SER A 1 203 ? 0.328 5.798 -21.746 1.00 38.69 203 SER A C 1
ATOM 1595 O O . SER A 1 203 ? 0.782 5.971 -22.876 1.00 38.69 203 SER A O 1
ATOM 1597 N N . ASN A 1 204 ? -0.966 5.865 -21.473 1.00 42.12 204 ASN A N 1
ATOM 1598 C CA . ASN A 1 204 ? -1.966 6.301 -22.428 1.00 42.12 204 ASN A CA 1
ATOM 1599 C C . ASN A 1 204 ? -1.851 7.825 -22.650 1.00 42.12 204 ASN A C 1
ATOM 1601 O O . ASN A 1 204 ? -2.741 8.595 -22.297 1.00 42.12 204 ASN A O 1
ATOM 1605 N N . ARG A 1 205 ? -0.705 8.286 -23.169 1.00 41.16 205 ARG A N 1
ATOM 1606 C CA . ARG A 1 205 ? -0.450 9.680 -23.542 1.00 41.16 205 ARG A CA 1
ATOM 1607 C C . ARG A 1 205 ? -0.501 9.759 -25.063 1.00 41.16 205 ARG A C 1
ATOM 1609 O O . ARG A 1 205 ? 0.260 9.065 -25.732 1.00 41.16 205 ARG A O 1
ATOM 1616 N N . LYS A 1 206 ? -1.415 10.576 -25.605 1.00 34.72 206 LYS A N 1
ATOM 1617 C CA . LYS A 1 206 ? -1.525 10.856 -27.049 1.00 34.72 206 LYS A CA 1
ATOM 1618 C C . LYS A 1 206 ? -0.127 11.104 -27.627 1.00 34.72 206 LYS A C 1
ATOM 1620 O O . LYS A 1 206 ? 0.554 12.035 -27.205 1.00 34.72 206 LYS A O 1
ATOM 1625 N N . ALA A 1 207 ? 0.286 10.243 -28.550 1.00 34.19 207 ALA A N 1
ATOM 1626 C CA . ALA A 1 207 ? 1.591 10.308 -29.183 1.00 34.19 207 ALA A CA 1
ATOM 1627 C C . ALA A 1 207 ? 1.649 11.496 -30.153 1.00 34.19 207 ALA A C 1
ATOM 1629 O O . ALA A 1 207 ? 0.930 11.521 -31.153 1.00 34.19 207 ALA A O 1
ATOM 1630 N N . GLU A 1 208 ? 2.534 12.453 -29.888 1.00 33.91 208 GLU A N 1
ATOM 1631 C CA . GLU A 1 208 ? 3.099 13.277 -30.954 1.00 33.91 208 GLU A CA 1
ATOM 1632 C C . GLU A 1 208 ? 4.185 12.469 -31.686 1.00 33.91 208 GLU A C 1
ATOM 1634 O O . GLU A 1 208 ? 4.877 11.633 -31.101 1.00 33.91 208 GLU A O 1
ATOM 1639 N N . LYS A 1 209 ? 4.245 12.652 -33.009 1.00 32.72 209 LYS A N 1
ATOM 1640 C CA . LYS A 1 209 ? 4.916 11.771 -33.979 1.00 32.72 209 LYS A CA 1
ATOM 1641 C C . LYS A 1 209 ? 6.425 11.600 -33.704 1.00 32.72 209 LYS A C 1
ATOM 1643 O O . LYS A 1 209 ? 7.097 12.585 -33.411 1.00 32.72 209 LYS A O 1
ATOM 1648 N N . PRO A 1 210 ? 7.004 10.398 -33.905 1.00 33.75 210 PRO A N 1
ATOM 1649 C CA . PRO A 1 210 ? 8.434 10.187 -33.714 1.00 33.75 210 PRO A CA 1
ATOM 1650 C C . PRO A 1 210 ? 9.249 10.703 -34.908 1.00 33.75 210 PRO A C 1
ATOM 1652 O O . PRO A 1 210 ? 8.985 10.360 -36.064 1.00 33.75 210 PRO A O 1
ATOM 1655 N N . VAL A 1 211 ? 10.299 11.473 -34.614 1.00 32.59 211 VAL A N 1
ATOM 1656 C CA . VAL A 1 211 ? 11.360 11.821 -35.566 1.00 32.59 211 VAL A CA 1
ATOM 1657 C C . VAL A 1 211 ? 12.230 10.579 -35.785 1.00 32.59 211 VAL A C 1
ATOM 1659 O O . VAL A 1 211 ? 12.992 10.165 -34.914 1.00 32.59 211 VAL A O 1
ATOM 1662 N N . LYS A 1 212 ? 12.104 9.954 -36.959 1.00 35.06 212 LYS A N 1
ATOM 1663 C CA . LYS A 1 212 ? 13.039 8.930 -37.440 1.00 35.06 212 LYS A CA 1
ATOM 1664 C C . LYS A 1 212 ? 14.374 9.595 -37.784 1.00 35.06 212 LYS A C 1
ATOM 1666 O O . LYS A 1 212 ? 14.406 10.371 -38.728 1.00 35.06 212 LYS A O 1
ATOM 1671 N N . ALA A 1 213 ? 15.461 9.228 -37.105 1.00 34.25 213 ALA A N 1
ATOM 1672 C CA . ALA A 1 213 ? 16.767 8.958 -37.725 1.00 34.25 213 ALA A CA 1
ATOM 1673 C C . ALA A 1 213 ? 17.828 8.602 -36.672 1.00 34.25 213 ALA A C 1
ATOM 1675 O O . ALA A 1 213 ? 17.858 9.169 -35.588 1.00 34.25 213 ALA A O 1
ATOM 1676 N N . LYS A 1 214 ? 18.768 7.742 -37.087 1.00 34.56 214 LYS A N 1
ATOM 1677 C CA . LYS A 1 214 ? 20.040 7.379 -36.429 1.00 34.56 214 LYS A CA 1
ATOM 1678 C C . LYS A 1 214 ? 20.008 6.246 -35.393 1.00 34.56 214 LYS A C 1
ATOM 1680 O O . LYS A 1 214 ? 20.529 6.375 -34.296 1.00 34.56 214 LYS A O 1
ATOM 1685 N N . LEU A 1 215 ? 19.571 5.063 -35.829 1.00 30.06 215 LEU A N 1
ATOM 1686 C CA . LEU A 1 215 ? 20.131 3.794 -35.334 1.00 30.06 215 LEU A CA 1
ATOM 1687 C C . LEU A 1 215 ? 20.292 2.783 -36.482 1.00 30.06 215 LEU A C 1
ATOM 1689 O O . LEU A 1 215 ? 19.758 1.684 -36.448 1.00 30.06 215 LEU A O 1
ATOM 1693 N N . ALA A 1 216 ? 20.996 3.184 -37.543 1.00 32.88 216 ALA A N 1
ATOM 1694 C CA . ALA A 1 216 ? 21.372 2.280 -38.640 1.00 32.88 216 ALA A CA 1
ATOM 1695 C C . ALA A 1 216 ? 22.874 2.321 -38.983 1.00 32.88 216 ALA A C 1
ATOM 1697 O O . ALA A 1 216 ? 23.322 1.587 -39.852 1.00 32.88 216 ALA A O 1
ATOM 1698 N N . ALA A 1 217 ? 23.683 3.128 -38.285 1.00 35.19 217 ALA A N 1
ATOM 1699 C CA . ALA A 1 217 ? 25.105 3.301 -38.611 1.00 35.19 217 ALA A CA 1
ATOM 1700 C C . ALA A 1 217 ? 26.084 2.589 -37.651 1.00 35.19 217 ALA A C 1
ATOM 1702 O O . ALA A 1 217 ? 27.292 2.705 -37.827 1.00 35.19 217 ALA A O 1
ATOM 1703 N N . ALA A 1 218 ? 25.600 1.849 -36.645 1.00 35.00 218 ALA A N 1
ATOM 1704 C CA . ALA A 1 218 ? 26.459 1.271 -35.600 1.00 35.00 218 ALA A CA 1
ATOM 1705 C C . ALA A 1 218 ? 26.712 -0.249 -35.716 1.00 35.00 218 ALA A C 1
ATOM 1707 O O . ALA A 1 218 ? 27.446 -0.793 -34.898 1.00 35.00 218 ALA A O 1
ATOM 1708 N N . ILE A 1 219 ? 26.152 -0.943 -36.719 1.00 35.81 219 ILE A N 1
ATOM 1709 C CA . ILE A 1 219 ? 26.268 -2.416 -36.845 1.00 35.81 219 ILE A CA 1
ATOM 1710 C C . ILE A 1 219 ? 27.270 -2.857 -37.939 1.00 35.81 219 ILE A C 1
ATOM 1712 O O . ILE A 1 219 ? 27.586 -4.035 -38.053 1.00 35.81 219 ILE A O 1
ATOM 1716 N N . ALA A 1 220 ? 27.877 -1.936 -38.692 1.00 39.72 220 ALA A N 1
ATOM 1717 C CA . ALA A 1 220 ? 28.796 -2.287 -39.780 1.00 39.72 220 ALA A CA 1
ATOM 1718 C C . ALA A 1 220 ? 30.229 -1.777 -39.556 1.00 39.72 220 ALA A C 1
ATOM 1720 O O . ALA A 1 220 ? 30.675 -0.883 -40.269 1.00 39.72 220 ALA A O 1
ATOM 1721 N N . LYS A 1 221 ? 30.979 -2.351 -38.601 1.00 37.16 221 LYS A N 1
ATOM 1722 C CA . LYS A 1 221 ? 32.459 -2.349 -38.652 1.00 37.16 221 LYS A CA 1
ATOM 1723 C C . LYS A 1 221 ? 33.043 -3.661 -38.091 1.00 37.16 221 LYS A C 1
ATOM 1725 O O . LYS A 1 221 ? 32.763 -3.989 -36.938 1.00 37.16 221 LYS A O 1
ATOM 1730 N N . PRO A 1 222 ? 33.861 -4.410 -38.857 1.00 36.94 222 PRO A N 1
ATOM 1731 C CA . PRO A 1 222 ? 34.516 -5.624 -38.370 1.00 36.94 222 PRO A CA 1
ATOM 1732 C C . PRO A 1 222 ? 35.698 -5.301 -37.434 1.00 36.94 222 PRO A C 1
ATOM 1734 O O . PRO A 1 222 ? 36.421 -4.324 -37.628 1.00 36.94 222 PRO A O 1
ATOM 1737 N N . ARG A 1 223 ? 35.898 -6.143 -36.408 1.00 37.75 223 ARG A N 1
ATOM 1738 C CA . ARG A 1 223 ? 37.008 -6.054 -35.437 1.00 37.75 223 ARG A CA 1
ATOM 1739 C C . ARG A 1 223 ? 38.374 -6.308 -36.107 1.00 37.75 223 ARG A C 1
ATOM 1741 O O . ARG A 1 223 ? 38.483 -7.258 -36.883 1.00 37.75 223 ARG A O 1
ATOM 1748 N N . PRO A 1 224 ? 39.443 -5.566 -35.757 1.00 39.16 224 PRO A N 1
ATOM 1749 C CA . PRO A 1 224 ? 40.791 -5.864 -36.237 1.00 39.16 224 PRO A CA 1
ATOM 1750 C C . PRO A 1 224 ? 41.400 -7.092 -35.531 1.00 39.16 224 PRO A C 1
ATOM 1752 O O . PRO A 1 224 ? 41.240 -7.290 -34.324 1.00 39.16 224 PRO A O 1
ATOM 1755 N N . ARG A 1 225 ? 42.120 -7.917 -36.305 1.00 38.53 225 ARG A N 1
ATOM 1756 C CA . ARG A 1 225 ? 42.854 -9.116 -35.859 1.00 38.53 225 ARG A CA 1
ATOM 1757 C C . ARG A 1 225 ? 44.077 -8.736 -35.005 1.00 38.53 225 ARG A C 1
ATOM 1759 O O . ARG A 1 225 ? 44.860 -7.873 -35.395 1.00 38.53 225 ARG A O 1
ATOM 1766 N N . ARG A 1 226 ? 44.275 -9.417 -33.870 1.00 38.56 226 ARG A N 1
ATOM 1767 C CA . ARG A 1 226 ? 45.482 -9.306 -33.024 1.00 38.56 226 ARG A CA 1
ATOM 1768 C C . ARG A 1 226 ? 46.668 -10.056 -33.656 1.00 38.56 226 ARG A C 1
ATOM 1770 O O . ARG A 1 226 ? 46.497 -11.177 -34.125 1.00 38.56 226 ARG A O 1
ATOM 1777 N N . LYS A 1 227 ? 47.862 -9.447 -33.643 1.00 41.81 227 LYS A N 1
ATOM 1778 C CA . LYS A 1 227 ? 49.143 -10.072 -34.038 1.00 41.81 227 LYS A CA 1
ATOM 1779 C C . LYS A 1 227 ? 49.702 -10.957 -32.903 1.00 41.81 227 LYS A C 1
ATOM 1781 O O . LYS A 1 227 ? 49.455 -10.640 -31.739 1.00 41.81 227 LYS A O 1
ATOM 1786 N N . PRO A 1 228 ? 50.464 -12.026 -33.208 1.00 40.72 228 PRO A N 1
ATOM 1787 C CA . PRO A 1 228 ? 51.034 -12.913 -32.196 1.00 40.72 228 PRO A CA 1
ATOM 1788 C C . PRO A 1 228 ? 52.287 -12.305 -31.543 1.00 40.72 228 PRO A C 1
ATOM 1790 O O . PRO A 1 228 ? 53.090 -11.645 -32.204 1.00 40.72 228 PRO A O 1
ATOM 1793 N N . VAL A 1 229 ? 52.458 -12.549 -30.242 1.00 43.22 229 VAL A N 1
ATOM 1794 C CA . VAL A 1 229 ? 53.613 -12.114 -29.438 1.00 43.22 229 VAL A CA 1
ATOM 1795 C C . VAL A 1 229 ? 54.701 -13.194 -29.482 1.00 43.22 229 VAL A C 1
ATOM 1797 O O . VAL A 1 229 ? 54.415 -14.371 -29.269 1.00 43.22 229 VAL A O 1
ATOM 1800 N N . LYS A 1 230 ? 55.952 -12.800 -29.759 1.00 40.09 230 LYS A N 1
ATOM 1801 C CA . LYS A 1 230 ? 57.130 -13.684 -29.739 1.00 40.09 230 LYS A CA 1
ATOM 1802 C C . LYS A 1 230 ? 57.564 -13.975 -28.293 1.00 40.09 230 LYS A C 1
ATOM 1804 O O . LYS A 1 230 ? 57.713 -13.052 -27.498 1.00 40.09 230 LYS A O 1
ATOM 1809 N N . ARG A 1 231 ? 57.802 -15.252 -27.975 1.00 39.56 231 ARG A N 1
ATOM 1810 C CA . ARG A 1 231 ? 58.438 -15.725 -26.730 1.00 39.56 231 ARG A CA 1
ATOM 1811 C C . ARG A 1 231 ? 59.948 -15.463 -26.784 1.00 39.56 231 ARG A C 1
ATOM 1813 O O . ARG A 1 231 ? 60.590 -15.884 -27.743 1.00 39.56 231 ARG A O 1
ATOM 1820 N N . ALA A 1 232 ? 60.505 -14.828 -25.755 1.00 44.12 232 ALA A N 1
ATOM 1821 C CA . ALA A 1 232 ? 61.948 -14.761 -25.527 1.00 44.12 232 ALA A CA 1
ATOM 1822 C C . ALA A 1 232 ? 62.379 -15.877 -24.560 1.00 44.12 232 ALA A C 1
ATOM 1824 O O . ALA A 1 232 ? 61.705 -16.148 -23.566 1.00 44.12 232 ALA A O 1
ATOM 1825 N N . VAL A 1 233 ? 63.483 -16.537 -24.903 1.00 42.56 233 VAL A N 1
ATOM 1826 C CA . VAL A 1 233 ? 64.103 -17.665 -24.198 1.00 42.56 233 VAL A CA 1
ATOM 1827 C C . VAL A 1 233 ? 65.117 -17.118 -23.191 1.00 42.56 233 VAL A C 1
ATOM 1829 O O . VAL A 1 233 ? 65.982 -16.331 -23.568 1.00 42.56 233 VAL A O 1
ATOM 1832 N N . ALA A 1 234 ? 65.029 -17.537 -21.928 1.00 43.44 234 ALA A N 1
ATOM 1833 C CA . ALA A 1 234 ? 66.029 -17.233 -20.907 1.00 43.44 234 ALA A CA 1
ATOM 1834 C C . ALA A 1 234 ? 67.228 -18.192 -21.031 1.00 43.44 234 ALA A C 1
ATOM 1836 O O . ALA A 1 234 ? 67.054 -19.412 -21.055 1.00 43.44 234 ALA A O 1
ATOM 1837 N N . LYS A 1 235 ? 68.442 -17.635 -21.115 1.00 42.19 235 LYS A N 1
ATOM 1838 C CA . LYS A 1 235 ? 69.713 -18.368 -21.032 1.00 42.19 235 LYS A CA 1
ATOM 1839 C C . LYS A 1 235 ? 70.111 -18.526 -19.560 1.00 42.19 235 LYS A C 1
ATOM 1841 O O . LYS A 1 235 ? 70.098 -17.551 -18.818 1.00 42.19 235 LYS A O 1
ATOM 1846 N N . LYS A 1 236 ? 70.476 -19.755 -19.182 1.00 41.94 236 LYS A N 1
ATOM 1847 C CA . LYS A 1 236 ? 71.221 -20.096 -17.962 1.00 41.94 236 LYS A CA 1
ATOM 1848 C C . LYS A 1 236 ? 72.663 -19.595 -18.078 1.00 41.94 236 LYS A C 1
ATOM 1850 O O . LYS A 1 236 ? 73.301 -19.910 -19.081 1.00 41.94 236 LYS A O 1
ATOM 1855 N N . THR A 1 237 ? 73.148 -18.957 -17.020 1.00 49.41 237 THR A N 1
ATOM 1856 C CA . THR A 1 237 ? 74.515 -19.047 -16.476 1.00 49.41 237 THR A CA 1
ATOM 1857 C C . THR A 1 237 ? 74.432 -18.670 -15.013 1.00 49.41 237 THR A C 1
ATOM 1859 O O . THR A 1 237 ? 73.797 -17.623 -14.753 1.00 49.41 237 THR A O 1
#

Foldseek 3Di:
DDCVVVVVQDDVVQWLADDADFDDDFFKKWFWKFWFFVATWIWTWTDARQWTFIWTFRVDDALAQVDKTKTFTDGIHHNCNRVDFAAGPPPGDSGTGMFGLKMDGKFQPPDPDDTNVVRSVVQVVCVVVQKGWMATDMPQDGGIWIWHFDDDDDPRPRRIIIIGHDDDPRRDPDDSVVSQAHPPPRDHSVRRVPPPPRPHDDDPDPDDDDDDDDDPPPPDDDDDDDDDDDDDDDDDD